Protein AF-A0A7C6UGP2-F1 (afdb_monomer)

Foldseek 3Di:
DPPVVVVVVVVVVVVVVQDPPDPDDPVVVVLLVVLLVLLVCLVVVDADDPVNVVSLVVLLVVLPLLSLLSSLQSLLSHLDDPPPSLVSLVVSLVDDHDLSNNLSSVNSNQSNVCSVVVHHDQDDPCLCPDPRLNSVLVNLLRCCVVPVVVSVVSLVVLCPDPPQQSVLSSVQSVVVVDPDPDDPPRRDGSDPSVVSSCVRNDDD

Structure (mmCIF, N/CA/C/O backbone):
data_AF-A0A7C6UGP2-F1
#
_entry.id   AF-A0A7C6UGP2-F1
#
loop_
_atom_site.group_PDB
_atom_site.id
_atom_site.type_symbol
_atom_site.label_atom_id
_atom_site.label_alt_id
_atom_site.label_comp_id
_atom_site.label_asym_id
_atom_site.label_entity_id
_atom_site.label_seq_id
_atom_site.pdbx_PDB_ins_code
_atom_site.Cartn_x
_atom_site.Cartn_y
_atom_site.Cartn_z
_atom_site.occupancy
_atom_site.B_iso_or_equiv
_atom_site.auth_seq_id
_atom_site.auth_comp_id
_atom_site.auth_asym_id
_atom_site.auth_atom_id
_atom_site.pdbx_PDB_model_num
ATOM 1 N N . MET A 1 1 ? -17.098 -32.469 -46.045 1.00 49.59 1 MET A N 1
ATOM 2 C CA . MET A 1 1 ? -17.936 -31.812 -45.017 1.00 49.59 1 MET A CA 1
ATOM 3 C C . MET A 1 1 ? -17.440 -32.152 -43.598 1.00 49.59 1 MET A C 1
ATOM 5 O O . MET A 1 1 ? -18.218 -32.583 -42.768 1.00 49.59 1 MET A O 1
ATOM 9 N N . ILE A 1 2 ? -16.126 -32.014 -43.328 1.00 49.75 2 ILE A N 1
ATOM 10 C CA . ILE A 1 2 ? -15.467 -32.434 -42.059 1.00 49.75 2 ILE A CA 1
ATOM 11 C C . ILE A 1 2 ? -14.464 -31.363 -41.550 1.00 49.75 2 ILE A C 1
ATOM 13 O O . ILE A 1 2 ? -13.832 -31.521 -40.517 1.00 49.75 2 ILE A O 1
ATOM 17 N N . LYS A 1 3 ? -14.320 -30.216 -42.235 1.00 40.28 3 LYS A N 1
ATOM 18 C CA . LYS A 1 3 ? -13.327 -29.184 -41.863 1.00 40.28 3 LYS A CA 1
ATOM 19 C C . LYS A 1 3 ? -13.853 -28.084 -40.928 1.00 40.28 3 LYS A C 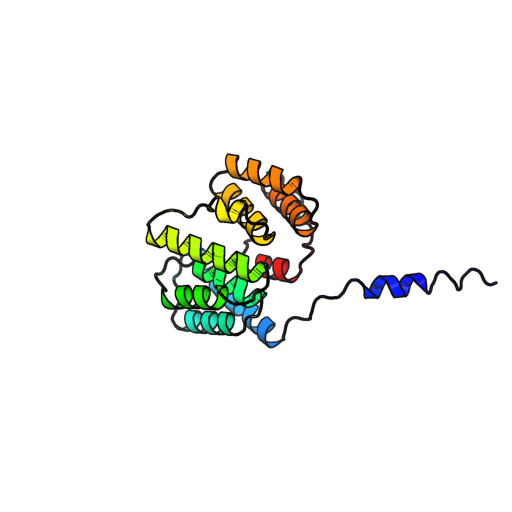1
ATOM 21 O O . LYS A 1 3 ? -13.050 -27.381 -40.331 1.00 40.28 3 LYS A O 1
ATOM 26 N N . HIS A 1 4 ? -15.170 -27.964 -40.747 1.00 42.22 4 HIS A N 1
ATOM 27 C CA . HIS A 1 4 ? -15.759 -26.941 -39.869 1.00 42.22 4 HIS A CA 1
ATOM 28 C C . HIS A 1 4 ? -15.935 -27.385 -38.410 1.00 42.22 4 HIS A C 1
ATOM 30 O O . HIS A 1 4 ? -16.179 -26.540 -37.558 1.00 42.22 4 HIS A O 1
ATOM 36 N N . LEU A 1 5 ? -15.762 -28.676 -38.098 1.00 46.50 5 LEU A N 1
ATOM 37 C CA . LEU A 1 5 ? -15.958 -29.188 -36.735 1.00 46.50 5 LEU A CA 1
ATOM 38 C C . LEU A 1 5 ? -14.733 -29.010 -35.817 1.00 46.50 5 LEU A C 1
ATOM 40 O O . LEU A 1 5 ? -14.863 -29.126 -34.606 1.00 46.50 5 LEU A O 1
ATOM 44 N N . PHE A 1 6 ? -13.551 -28.727 -36.376 1.00 42.56 6 PHE A N 1
ATOM 45 C CA . PHE A 1 6 ? -12.304 -28.606 -35.604 1.00 42.56 6 PHE A CA 1
ATOM 46 C C . PHE A 1 6 ? -11.999 -27.185 -35.111 1.00 42.56 6 PHE A C 1
ATOM 48 O O . PHE A 1 6 ? -11.170 -27.016 -34.224 1.00 42.56 6 PHE A O 1
ATOM 55 N N . TYR A 1 7 ? -12.669 -26.163 -35.654 1.00 44.75 7 TYR A N 1
ATOM 56 C CA . TYR A 1 7 ? -12.429 -24.770 -35.260 1.00 44.75 7 TYR A CA 1
ATOM 57 C C . TYR A 1 7 ? -13.344 -24.275 -34.132 1.00 44.75 7 TYR A C 1
ATOM 59 O O . TYR A 1 7 ? -13.023 -23.271 -33.504 1.00 44.75 7 TYR A O 1
ATOM 67 N N . SER A 1 8 ? -14.449 -24.966 -33.821 1.00 41.91 8 SER A N 1
ATOM 68 C CA . SER A 1 8 ? -15.350 -24.532 -32.741 1.00 41.91 8 SER A CA 1
ATOM 69 C C . SER A 1 8 ? -14.909 -25.004 -31.353 1.00 41.91 8 SER A C 1
ATOM 71 O O . SER A 1 8 ? -15.239 -24.364 -30.359 1.00 41.91 8 SER A O 1
ATOM 73 N N . THR A 1 9 ? -14.133 -26.087 -31.254 1.00 45.06 9 THR A N 1
ATOM 74 C CA . THR A 1 9 ? -13.632 -26.615 -29.972 1.00 45.06 9 THR A CA 1
ATOM 75 C C . THR A 1 9 ? -12.437 -25.839 -29.420 1.00 45.06 9 THR A C 1
ATOM 77 O O . THR A 1 9 ? -12.238 -25.826 -28.210 1.00 45.06 9 THR A O 1
ATOM 80 N N . LEU A 1 10 ? -11.686 -25.120 -30.261 1.00 45.00 10 LEU A N 1
ATOM 81 C CA . LEU A 1 10 ? -10.570 -24.272 -29.818 1.00 45.00 10 LEU A CA 1
ATOM 82 C C . LEU A 1 10 ? -11.013 -22.908 -29.262 1.00 45.00 10 LEU A C 1
ATOM 84 O O . LEU A 1 10 ? -10.241 -22.265 -28.558 1.00 45.00 10 LEU A O 1
ATOM 88 N N . PHE A 1 11 ? -12.258 -22.489 -29.506 1.00 41.62 11 PHE A N 1
ATOM 89 C CA . PHE A 1 11 ? -12.774 -21.212 -29.000 1.00 41.62 11 PHE A CA 1
ATOM 90 C C . PHE A 1 11 ? -13.296 -21.301 -27.554 1.00 41.62 11 PHE A C 1
ATOM 92 O O . PHE A 1 11 ? -13.239 -20.325 -26.813 1.00 41.62 11 PHE A O 1
ATOM 99 N N . PHE A 1 12 ? -13.743 -22.481 -27.109 1.00 41.59 12 PHE A N 1
ATOM 100 C CA . PHE A 1 12 ? -14.264 -22.661 -25.746 1.00 41.59 12 PHE A CA 1
ATOM 101 C C . PHE A 1 12 ? -13.191 -22.965 -24.695 1.00 41.59 12 PHE A C 1
ATOM 103 O O . PHE A 1 12 ? -13.399 -22.676 -23.521 1.00 41.59 12 PHE A O 1
ATOM 110 N N . VAL A 1 13 ? -12.023 -23.484 -25.091 1.00 42.72 13 VAL A N 1
ATOM 111 C CA . VAL A 1 13 ? -10.919 -23.736 -24.143 1.00 42.72 13 VAL A CA 1
ATOM 112 C C . VAL A 1 13 ? -10.147 -22.446 -23.816 1.00 42.72 13 VAL A C 1
ATOM 114 O O . VAL A 1 13 ? -9.604 -22.320 -22.724 1.00 42.72 13 VAL A O 1
ATOM 117 N N . GLY A 1 14 ? -10.164 -21.447 -24.708 1.00 39.19 14 GLY A N 1
ATOM 118 C CA . GLY A 1 14 ? -9.524 -20.145 -24.476 1.00 39.19 14 GLY A CA 1
ATOM 119 C C . GLY A 1 14 ? -10.261 -19.225 -23.492 1.00 39.19 14 GLY A C 1
ATOM 120 O O . GLY A 1 14 ? -9.632 -18.370 -22.880 1.00 39.19 14 GLY A O 1
ATOM 121 N N . LEU A 1 15 ? -11.570 -19.413 -23.288 1.00 42.91 15 LEU A N 1
ATOM 122 C CA . LEU A 1 15 ? -12.376 -18.565 -22.395 1.00 42.91 15 LEU A CA 1
ATOM 123 C C . LEU A 1 15 ? -12.329 -18.988 -20.919 1.00 42.91 15 LEU A C 1
ATOM 125 O O . LEU A 1 15 ? -12.711 -18.211 -20.051 1.00 42.91 15 LEU A O 1
ATOM 129 N N . ALA A 1 16 ? -11.825 -20.186 -20.611 1.00 42.19 16 ALA A N 1
ATOM 130 C CA . ALA A 1 16 ? -11.722 -20.668 -19.232 1.00 42.19 16 ALA A CA 1
ATOM 131 C C . ALA A 1 16 ? -10.459 -20.177 -18.494 1.00 42.19 16 ALA A C 1
ATOM 133 O O . ALA A 1 16 ? -10.341 -20.381 -17.289 1.00 42.19 16 ALA A O 1
ATOM 134 N N . VAL A 1 17 ? -9.515 -19.531 -19.189 1.00 43.06 17 VAL A N 1
ATOM 135 C CA . VAL A 1 17 ? -8.235 -19.091 -18.596 1.00 43.06 17 VAL A CA 1
ATOM 136 C C . VAL A 1 17 ? -8.279 -17.631 -18.111 1.00 43.06 17 VAL A C 1
ATOM 138 O O . VAL A 1 17 ? -7.369 -17.187 -17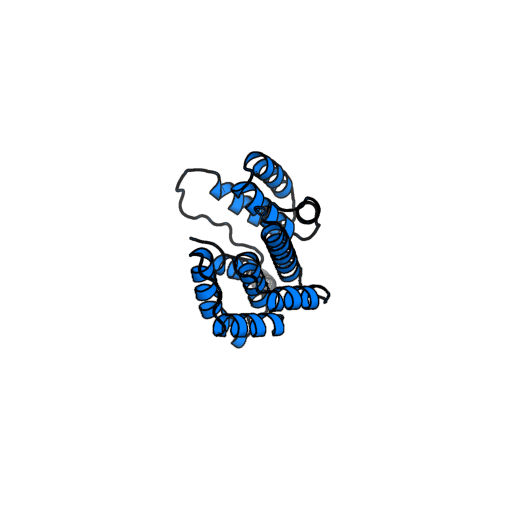.420 1.00 43.06 17 VAL A O 1
ATOM 141 N N . CYS A 1 18 ? -9.353 -16.883 -18.385 1.00 42.56 18 CYS A N 1
ATOM 142 C CA . CYS A 1 18 ? -9.418 -15.440 -18.107 1.00 42.56 18 CYS A CA 1
ATOM 143 C C . CYS A 1 18 ? -10.270 -15.024 -16.896 1.00 42.56 18 CYS A C 1
ATOM 145 O O . CYS A 1 18 ? -10.530 -13.840 -16.737 1.00 42.56 18 CYS A O 1
ATOM 147 N N . ALA A 1 19 ? -10.690 -15.941 -16.024 1.00 42.31 19 ALA A N 1
ATOM 148 C CA . ALA A 1 19 ? -11.479 -15.570 -14.845 1.00 42.31 19 ALA A CA 1
ATOM 149 C C . ALA A 1 19 ? -11.095 -16.405 -13.618 1.00 42.31 19 ALA A C 1
ATOM 151 O O . ALA A 1 19 ? -11.899 -17.153 -13.072 1.00 42.31 19 ALA A O 1
ATOM 152 N N . TYR A 1 20 ? -9.841 -16.283 -13.183 1.00 41.03 20 TYR A N 1
ATOM 153 C CA . TYR A 1 20 ? -9.417 -16.720 -11.847 1.00 41.03 20 TYR A CA 1
ATOM 154 C C . TYR A 1 20 ? -9.358 -15.540 -10.864 1.00 41.03 20 TYR A C 1
ATOM 156 O O . TYR A 1 20 ? -8.564 -15.536 -9.927 1.00 41.03 20 TYR A O 1
ATOM 164 N N . ALA A 1 21 ? -10.219 -14.537 -11.040 1.00 49.44 21 ALA A N 1
ATOM 165 C CA . ALA A 1 21 ? -10.531 -13.627 -9.951 1.00 49.44 21 ALA A CA 1
ATOM 166 C C . ALA A 1 21 ? -11.481 -14.365 -9.001 1.00 49.44 21 ALA A C 1
ATOM 168 O O . ALA A 1 21 ? -12.597 -14.731 -9.374 1.00 49.44 21 ALA A O 1
ATOM 169 N N . LYS A 1 22 ? -11.034 -14.650 -7.770 1.00 51.75 22 LYS A N 1
ATOM 170 C CA . LYS A 1 22 ? -11.974 -15.068 -6.725 1.00 51.75 22 LYS A CA 1
ATOM 171 C C . LYS A 1 22 ? -12.997 -13.939 -6.576 1.00 51.75 22 LYS A C 1
ATOM 173 O O . LYS A 1 22 ? -12.565 -12.806 -6.361 1.00 51.75 22 LYS A O 1
ATOM 178 N N . PRO A 1 23 ? -14.307 -14.222 -6.676 1.00 58.41 23 PRO A N 1
ATOM 179 C CA . PRO A 1 23 ? -15.309 -13.200 -6.439 1.00 58.41 23 PRO A CA 1
ATOM 180 C C . PRO A 1 23 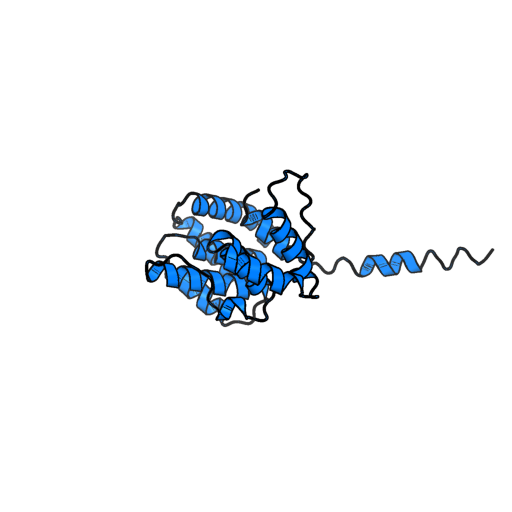? -15.093 -12.632 -5.038 1.00 58.41 23 PRO A C 1
ATOM 182 O O . PRO A 1 23 ? -14.874 -13.385 -4.084 1.00 58.41 23 PRO A O 1
ATOM 185 N N . MET A 1 24 ? -15.101 -11.305 -4.942 1.00 67.75 24 MET A N 1
ATOM 186 C CA . MET A 1 24 ? -15.046 -10.606 -3.666 1.00 67.75 24 MET A CA 1
ATOM 187 C C . MET A 1 24 ? -16.186 -11.110 -2.772 1.00 67.75 24 MET A C 1
ATOM 189 O O . MET A 1 24 ? -17.315 -11.270 -3.241 1.00 67.75 24 MET A O 1
ATOM 193 N N . ASP A 1 25 ? -15.886 -11.391 -1.501 1.00 76.50 25 ASP A N 1
ATOM 194 C CA . ASP A 1 25 ? -16.910 -11.792 -0.535 1.00 76.50 25 ASP A CA 1
ATOM 195 C C . ASP A 1 25 ? -17.956 -10.670 -0.424 1.00 76.50 25 ASP A C 1
ATOM 197 O O . ASP A 1 25 ? -17.605 -9.490 -0.353 1.00 76.50 25 ASP A O 1
ATOM 201 N N . ALA A 1 26 ? -19.242 -11.024 -0.400 1.00 74.88 26 ALA A N 1
ATOM 202 C CA . ALA A 1 26 ? -20.342 -10.069 -0.283 1.00 74.88 26 ALA A CA 1
ATOM 203 C C . ALA A 1 26 ? -20.163 -9.150 0.938 1.00 74.88 26 ALA A C 1
ATOM 205 O O . ALA A 1 26 ? -20.405 -7.949 0.854 1.00 74.88 26 ALA A O 1
ATOM 206 N N . LYS A 1 27 ? -19.623 -9.692 2.037 1.00 75.25 27 LYS A N 1
ATOM 207 C CA . LYS A 1 27 ? -19.302 -8.910 3.240 1.00 75.25 27 LYS A CA 1
ATOM 208 C C . LYS A 1 27 ? -18.195 -7.883 3.016 1.00 75.25 27 LYS A C 1
ATOM 210 O O . LYS A 1 27 ? -18.227 -6.814 3.617 1.00 75.25 27 LYS A O 1
ATOM 215 N N . ALA A 1 28 ? -17.214 -8.196 2.172 1.00 77.94 28 ALA A N 1
ATOM 216 C CA . ALA A 1 28 ? -16.157 -7.252 1.840 1.00 77.94 28 ALA A CA 1
ATOM 217 C C . ALA A 1 28 ? -16.676 -6.144 0.916 1.00 77.94 28 ALA A C 1
ATOM 219 O O . ALA A 1 28 ? -16.367 -4.971 1.123 1.00 77.94 28 ALA A O 1
ATOM 220 N N . ALA A 1 29 ? -17.546 -6.496 -0.034 1.00 83.38 29 ALA A N 1
ATOM 221 C CA . ALA A 1 29 ? -18.189 -5.541 -0.931 1.00 83.38 29 ALA A CA 1
ATOM 222 C C . ALA A 1 29 ? -18.978 -4.459 -0.171 1.00 83.38 29 ALA A C 1
ATOM 224 O O . ALA A 1 29 ? -18.892 -3.280 -0.511 1.00 83.38 29 ALA A O 1
ATOM 225 N N . GLU A 1 30 ? -19.698 -4.848 0.885 1.00 87.44 30 GLU A N 1
ATOM 226 C CA . GLU A 1 30 ? -20.496 -3.938 1.721 1.00 87.44 30 GLU A CA 1
ATOM 227 C C . GLU A 1 30 ? -19.656 -2.860 2.423 1.00 87.44 30 GLU A C 1
ATOM 229 O O . GLU A 1 30 ? -20.156 -1.767 2.684 1.00 87.44 30 GLU A O 1
ATOM 234 N N . LYS A 1 31 ? -18.374 -3.131 2.699 1.00 91.56 31 LYS A N 1
ATOM 235 C CA . LYS A 1 31 ? -17.480 -2.204 3.410 1.00 91.56 31 LYS A CA 1
ATOM 236 C C . LYS A 1 31 ? -16.773 -1.198 2.510 1.00 91.56 31 LYS A C 1
ATOM 238 O O . LYS A 1 31 ? -16.288 -0.180 2.999 1.00 91.56 31 LYS A O 1
ATOM 243 N N . ILE A 1 32 ? -16.741 -1.423 1.197 1.00 92.25 32 ILE A N 1
ATOM 244 C CA . ILE A 1 32 ? -16.039 -0.534 0.261 1.00 92.25 32 ILE A CA 1
ATOM 245 C C . ILE A 1 32 ? -16.629 0.885 0.210 1.00 92.25 32 ILE A C 1
ATOM 247 O O . ILE A 1 32 ? -15.841 1.832 0.254 1.00 92.25 32 ILE A O 1
ATOM 251 N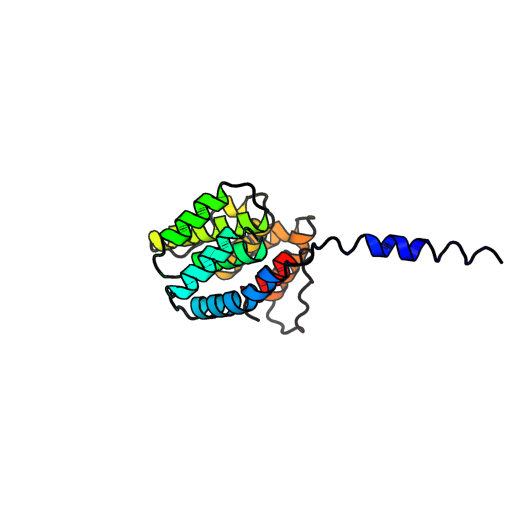 N . PRO A 1 33 ? -17.959 1.092 0.131 1.00 93.00 33 PRO A N 1
ATOM 252 C CA . PRO A 1 33 ? -18.527 2.442 0.127 1.00 93.00 33 PRO A CA 1
ATOM 253 C C . PRO A 1 33 ? -18.212 3.219 1.410 1.00 93.00 33 PRO A C 1
ATOM 255 O O . PRO A 1 33 ? -17.870 4.397 1.348 1.00 93.00 33 PRO A O 1
ATOM 258 N N . GLU A 1 34 ? -18.268 2.539 2.557 1.00 94.62 34 GLU A N 1
ATOM 259 C CA . GLU A 1 34 ? -17.940 3.110 3.865 1.00 94.62 34 GLU A CA 1
ATOM 260 C C . GLU A 1 34 ? -16.464 3.538 3.919 1.00 94.62 34 GLU A C 1
ATOM 262 O O . GLU A 1 34 ? -16.159 4.695 4.205 1.00 94.62 34 GLU A O 1
ATOM 267 N N . LEU A 1 35 ? -15.536 2.658 3.525 1.00 95.56 35 LEU A N 1
ATOM 268 C CA . LEU A 1 35 ? -14.108 2.985 3.460 1.00 95.56 35 LEU A CA 1
ATOM 269 C C . LEU A 1 35 ? -13.784 4.091 2.445 1.00 95.56 35 LEU A C 1
ATOM 271 O O . LEU A 1 35 ? -12.867 4.878 2.676 1.00 95.56 35 LEU A O 1
ATOM 275 N N . ARG A 1 36 ? -14.524 4.180 1.332 1.00 95.25 36 ARG A N 1
ATOM 276 C CA . ARG A 1 36 ? -14.383 5.270 0.354 1.00 95.25 36 ARG A CA 1
ATOM 277 C C . ARG A 1 36 ? -14.726 6.615 0.977 1.00 95.25 36 ARG A C 1
ATOM 279 O O . ARG A 1 36 ? -13.968 7.563 0.788 1.00 95.25 36 ARG A O 1
ATOM 286 N N . GLN A 1 37 ? -15.815 6.689 1.739 1.00 95.00 37 GLN A N 1
ATOM 287 C CA . GLN A 1 37 ? -16.188 7.918 2.433 1.00 95.00 37 GLN A CA 1
ATOM 288 C C . GLN A 1 37 ? -15.109 8.332 3.440 1.00 95.00 37 GLN A C 1
ATOM 290 O O . GLN A 1 37 ? -14.676 9.482 3.431 1.00 95.00 37 GLN A O 1
ATOM 295 N N . ILE A 1 38 ? -14.607 7.386 4.239 1.00 95.50 38 ILE A N 1
ATOM 296 C CA . ILE A 1 38 ? -13.523 7.647 5.197 1.00 95.50 38 ILE A CA 1
ATOM 297 C C . ILE A 1 38 ? -12.271 8.153 4.468 1.00 95.50 38 ILE A C 1
ATOM 299 O O . ILE A 1 38 ? -11.675 9.152 4.863 1.00 95.50 38 ILE A O 1
ATOM 303 N N . ALA A 1 39 ? -11.881 7.503 3.368 1.00 94.81 39 ALA A N 1
ATOM 304 C CA . ALA A 1 39 ? -10.732 7.917 2.571 1.00 94.81 39 ALA A CA 1
ATOM 305 C C . ALA A 1 39 ? -10.882 9.348 2.024 1.00 94.81 39 ALA A C 1
ATOM 307 O O . ALA A 1 39 ? -9.902 10.093 2.009 1.00 94.81 39 ALA A O 1
ATOM 308 N N . MET A 1 40 ? -12.089 9.747 1.609 1.00 93.44 40 MET A N 1
ATOM 309 C CA . MET A 1 40 ? -12.380 11.118 1.178 1.00 93.44 40 MET A CA 1
ATOM 310 C C . MET A 1 40 ? -12.242 12.122 2.328 1.00 93.44 40 MET A C 1
ATOM 312 O O . MET A 1 40 ? -11.582 13.145 2.151 1.00 93.44 40 MET A O 1
ATOM 316 N N . ASN A 1 41 ? -12.787 11.810 3.507 1.00 92.81 41 ASN A N 1
ATOM 317 C CA . ASN A 1 41 ? -12.683 12.667 4.695 1.00 92.81 41 ASN A CA 1
ATOM 318 C C . ASN A 1 41 ? -11.210 12.894 5.083 1.00 92.81 41 ASN A C 1
ATOM 320 O O . ASN A 1 41 ? -10.778 14.028 5.293 1.00 92.81 41 ASN A O 1
ATOM 324 N N . ILE A 1 42 ? -10.400 11.827 5.088 1.00 92.75 42 ILE A N 1
ATOM 325 C CA . ILE A 1 42 ? -8.965 11.915 5.395 1.00 92.75 42 ILE A CA 1
ATOM 326 C C . ILE A 1 42 ? -8.203 12.770 4.374 1.00 92.75 42 ILE A C 1
ATOM 328 O O . ILE A 1 42 ? -7.349 13.561 4.775 1.00 92.75 42 ILE A O 1
ATOM 332 N N . ARG A 1 43 ? -8.523 12.695 3.072 1.00 89.25 43 ARG A N 1
ATOM 333 C CA . ARG A 1 43 ? -7.938 13.621 2.074 1.00 89.25 43 ARG A CA 1
ATOM 334 C C . ARG A 1 43 ? -8.329 15.071 2.331 1.00 89.25 43 ARG A C 1
ATOM 336 O O . ARG A 1 43 ? -7.509 15.960 2.126 1.00 89.25 43 ARG A O 1
ATOM 343 N N . GLY A 1 44 ? -9.549 15.298 2.816 1.00 87.62 44 GLY A N 1
ATOM 344 C CA . GLY A 1 44 ? -10.020 16.604 3.278 1.00 87.62 44 GLY A CA 1
ATOM 345 C C . GLY A 1 44 ? -9.286 17.134 4.517 1.00 87.62 44 GLY A C 1
ATOM 346 O O . GLY A 1 44 ? -9.513 18.275 4.914 1.00 87.62 44 GLY A O 1
ATOM 347 N N . GLY A 1 45 ? -8.389 16.342 5.114 1.00 86.88 45 GLY A N 1
ATOM 348 C CA . GLY A 1 45 ? -7.626 16.699 6.307 1.00 86.88 45 GLY A CA 1
ATOM 349 C C . GLY A 1 45 ? -8.348 16.386 7.616 1.00 86.88 45 GLY A C 1
ATOM 350 O O . GLY A 1 45 ? -7.862 16.773 8.681 1.00 86.88 45 GLY A O 1
ATOM 351 N N . GLU A 1 46 ? -9.485 15.691 7.561 1.00 89.56 46 GLU A N 1
ATOM 352 C CA . GLU A 1 46 ? -10.214 15.279 8.755 1.00 89.56 46 GLU A CA 1
ATOM 353 C C . GLU A 1 46 ? -9.448 14.192 9.525 1.00 89.56 46 GLU A C 1
ATOM 355 O O . GLU A 1 46 ? -8.589 13.486 8.995 1.00 89.56 46 GLU A O 1
ATOM 360 N N . SER A 1 47 ? -9.736 14.081 10.820 1.00 90.50 47 SER A N 1
ATOM 361 C CA . SER A 1 47 ? -9.221 13.000 11.665 1.00 90.50 47 SER A CA 1
ATOM 362 C C . SER A 1 47 ? -10.282 11.926 11.821 1.00 90.50 47 SER A C 1
ATOM 364 O O . SER A 1 47 ? -11.467 12.243 11.883 1.00 90.50 47 SER A O 1
ATOM 366 N N . LEU A 1 48 ? -9.857 10.671 11.972 1.00 93.19 48 LEU A N 1
ATOM 367 C CA . LEU A 1 48 ? -10.788 9.569 12.193 1.00 93.19 48 LEU A CA 1
ATOM 368 C C . LEU A 1 48 ? -11.627 9.807 13.455 1.00 93.19 48 LEU A C 1
ATOM 370 O O . LEU A 1 48 ? -11.106 10.179 14.514 1.00 93.19 48 LEU A O 1
ATOM 374 N N . SER A 1 49 ? -12.919 9.526 13.367 1.00 93.06 49 SER A N 1
ATOM 375 C CA . SER A 1 49 ? -13.832 9.379 14.499 1.00 93.06 49 SER A CA 1
ATOM 376 C C . SER A 1 49 ? -13.636 8.025 15.197 1.00 93.06 49 SER A C 1
ATOM 378 O O . SER A 1 49 ? -12.917 7.145 14.724 1.00 93.06 49 SER A O 1
ATOM 380 N N . GLN A 1 50 ? -14.236 7.839 16.376 1.00 91.94 50 GLN A N 1
ATOM 381 C CA . GLN A 1 50 ? -14.175 6.546 17.078 1.00 91.94 50 GLN A CA 1
ATOM 382 C C . GLN A 1 50 ? -14.915 5.431 16.325 1.00 91.94 50 GLN A C 1
ATOM 384 O O . GLN A 1 50 ? -14.473 4.285 16.336 1.00 91.94 50 GLN A O 1
ATOM 389 N N . GLU A 1 51 ? -16.007 5.767 15.640 1.00 93.81 51 GLU A N 1
ATOM 390 C CA . GLU A 1 51 ? -16.762 4.816 14.823 1.00 93.81 51 GLU A CA 1
ATOM 391 C C . GLU A 1 51 ? -15.935 4.341 13.623 1.00 93.81 51 GLU A C 1
ATOM 393 O O . GLU A 1 51 ? -15.748 3.137 13.440 1.00 93.81 51 GLU A O 1
ATOM 398 N N . GLU A 1 52 ? -15.326 5.271 12.882 1.00 95.31 52 GLU A N 1
ATOM 399 C CA . GLU A 1 52 ? -14.471 4.953 11.730 1.00 95.31 52 GLU A CA 1
ATOM 400 C C . GLU A 1 52 ? -13.248 4.119 12.138 1.00 95.31 52 GLU A C 1
ATOM 402 O O . GLU A 1 52 ? -12.875 3.180 11.433 1.00 95.31 52 GLU A O 1
ATOM 407 N N . ARG A 1 53 ? -12.658 4.378 13.315 1.00 94.88 53 ARG A N 1
ATOM 408 C CA . ARG A 1 53 ? -11.603 3.515 13.881 1.00 94.88 53 ARG A CA 1
ATOM 409 C C . ARG A 1 53 ? -12.083 2.081 14.086 1.00 94.88 53 ARG A C 1
ATOM 411 O O . ARG A 1 53 ? -11.345 1.143 13.785 1.00 94.88 53 ARG A O 1
ATOM 418 N N . GLY A 1 54 ? -13.308 1.900 14.582 1.00 94.50 54 GLY A N 1
ATOM 419 C CA . GLY A 1 54 ? -13.928 0.585 14.743 1.00 94.50 54 GLY A CA 1
ATOM 420 C C . GLY A 1 54 ? -14.086 -0.146 13.408 1.00 94.50 54 GLY A C 1
ATOM 421 O O . GLY A 1 54 ? -13.720 -1.318 13.301 1.00 94.50 54 GLY A O 1
ATOM 422 N N . VAL A 1 55 ? -14.553 0.562 12.377 1.00 95.06 55 VAL A N 1
ATOM 423 C CA . VAL A 1 55 ? -14.703 0.039 11.009 1.00 95.06 55 VAL A CA 1
ATOM 424 C C . VAL A 1 55 ? -13.355 -0.396 10.433 1.00 95.06 55 VAL A C 1
ATOM 426 O O . VAL A 1 55 ? -13.216 -1.532 9.974 1.00 95.06 55 VAL A O 1
ATOM 429 N N . ILE A 1 56 ? -12.340 0.467 10.511 1.00 95.94 56 ILE A N 1
ATOM 430 C CA . ILE A 1 56 ? -10.975 0.170 10.052 1.00 95.94 56 ILE A CA 1
ATOM 431 C C . ILE A 1 56 ? -10.408 -1.029 10.815 1.00 95.94 56 ILE A C 1
ATOM 433 O O . ILE A 1 56 ? -9.834 -1.941 10.220 1.00 95.94 56 ILE A O 1
ATOM 437 N N . GLY A 1 57 ? -10.626 -1.078 12.131 1.00 95.50 57 GLY A N 1
ATOM 438 C CA . GLY A 1 57 ? -10.231 -2.199 12.971 1.00 95.50 57 GLY A CA 1
ATOM 439 C C . GLY A 1 57 ? -10.802 -3.531 12.478 1.00 95.50 57 GLY A C 1
ATOM 440 O O . GLY A 1 57 ? -10.043 -4.493 12.354 1.00 95.50 57 GLY A O 1
ATOM 441 N N . GLN A 1 58 ? -12.096 -3.584 12.155 1.00 94.31 58 GLN A N 1
ATOM 442 C CA . GLN A 1 58 ? -12.747 -4.783 11.609 1.00 94.31 58 GLN A CA 1
ATOM 443 C C . GLN A 1 58 ? -12.202 -5.160 10.227 1.00 94.31 58 GLN A C 1
ATOM 445 O O . GLN A 1 58 ? -11.978 -6.338 9.945 1.00 94.31 58 GLN A O 1
ATOM 450 N N . CYS A 1 59 ? -11.951 -4.166 9.373 1.00 95.00 59 CYS A N 1
ATOM 451 C CA . CYS A 1 59 ? -11.389 -4.383 8.043 1.00 95.00 59 CYS A CA 1
ATOM 452 C C . CYS A 1 59 ? -9.986 -5.001 8.118 1.00 95.00 59 CYS A C 1
ATOM 454 O O . CYS A 1 59 ? -9.697 -5.945 7.383 1.00 95.00 59 CYS A O 1
ATOM 456 N N . ILE A 1 60 ? -9.151 -4.558 9.063 1.00 95.19 60 ILE A N 1
ATOM 457 C CA . ILE A 1 60 ? -7.834 -5.158 9.320 1.00 95.19 60 ILE A CA 1
ATOM 458 C C . ILE A 1 60 ? -7.962 -6.617 9.787 1.00 95.19 60 ILE A C 1
ATOM 460 O O . ILE A 1 60 ? -7.221 -7.479 9.313 1.00 95.19 60 ILE A O 1
ATOM 464 N N . ASP A 1 61 ? -8.914 -6.916 10.676 1.00 92.50 61 ASP A N 1
ATOM 465 C CA . ASP A 1 61 ? -9.121 -8.276 11.201 1.00 92.50 61 ASP A CA 1
ATOM 466 C C . ASP A 1 61 ? -9.627 -9.258 10.143 1.00 92.50 61 ASP A C 1
ATOM 468 O O . ASP A 1 61 ? -9.321 -10.450 10.215 1.00 92.50 61 ASP A O 1
ATOM 472 N N . SER A 1 62 ? -10.375 -8.766 9.151 1.00 89.75 62 SER A N 1
ATOM 473 C CA . SER A 1 62 ? -10.898 -9.592 8.060 1.00 89.75 62 SER A CA 1
ATOM 474 C C . SER A 1 62 ? -9.793 -10.235 7.218 1.00 89.75 62 SER A C 1
ATOM 476 O O . SER A 1 62 ? -10.004 -11.303 6.645 1.00 89.75 62 SER A O 1
ATOM 478 N N . LYS A 1 63 ? -8.616 -9.588 7.152 1.00 85.81 63 LYS A N 1
ATOM 479 C CA . LYS A 1 63 ? -7.495 -9.937 6.265 1.00 85.81 63 LYS A CA 1
ATOM 480 C C . LYS A 1 63 ? -7.892 -10.055 4.789 1.00 85.81 63 LYS A C 1
ATOM 482 O O . LYS A 1 63 ? -7.165 -10.677 4.014 1.00 85.81 63 LYS A O 1
ATOM 487 N N . ASP A 1 64 ? -9.021 -9.466 4.392 1.00 92.56 64 ASP A N 1
ATOM 488 C CA . ASP A 1 64 ? -9.336 -9.301 2.982 1.00 92.56 64 ASP A CA 1
ATOM 489 C C . ASP A 1 64 ? -8.296 -8.355 2.357 1.00 92.56 64 ASP A C 1
ATOM 491 O O . ASP A 1 64 ? -8.081 -7.265 2.897 1.00 92.56 64 ASP A O 1
ATOM 495 N N . PRO A 1 65 ? -7.645 -8.736 1.243 1.00 93.06 65 PRO A N 1
ATOM 496 C CA . PRO A 1 65 ? -6.557 -7.946 0.683 1.00 93.06 65 PRO A CA 1
ATOM 497 C C . PRO A 1 65 ? -6.931 -6.503 0.341 1.00 93.06 65 PRO A C 1
ATOM 499 O O . PRO A 1 65 ? -6.137 -5.586 0.555 1.00 93.06 65 PRO A O 1
ATOM 502 N N . VAL A 1 66 ? -8.140 -6.280 -0.183 1.00 94.31 66 VAL A N 1
ATOM 503 C CA . VAL A 1 66 ? -8.593 -4.947 -0.596 1.00 94.31 66 VAL A CA 1
ATOM 504 C C . VAL A 1 66 ? -8.931 -4.122 0.637 1.00 94.31 66 VAL A C 1
ATOM 506 O O . VAL A 1 66 ? -8.415 -3.013 0.784 1.00 94.31 66 VAL A O 1
ATOM 509 N N . LEU A 1 67 ? -9.725 -4.670 1.562 1.00 95.81 67 LEU A N 1
ATOM 510 C CA . LEU A 1 67 ? -10.096 -3.957 2.787 1.00 95.81 67 LEU A CA 1
ATOM 511 C C . LEU A 1 67 ? -8.878 -3.611 3.647 1.00 95.81 67 LEU A C 1
ATOM 513 O O . LEU A 1 67 ? -8.788 -2.495 4.164 1.00 95.81 67 LEU A O 1
ATOM 517 N N . LEU A 1 68 ? -7.933 -4.544 3.781 1.00 96.50 68 LEU A N 1
ATOM 518 C CA . LEU A 1 68 ? -6.699 -4.344 4.533 1.00 96.50 68 LEU A CA 1
ATOM 519 C C . LEU A 1 68 ? -5.824 -3.268 3.882 1.00 96.50 68 LEU A C 1
ATOM 521 O O . LEU A 1 68 ? -5.326 -2.388 4.582 1.00 96.50 68 LEU A O 1
ATOM 525 N N . SER A 1 69 ? -5.683 -3.290 2.555 1.00 97.56 69 SER A N 1
ATOM 526 C CA . SER A 1 69 ? -4.886 -2.296 1.826 1.00 97.56 69 SER A CA 1
ATOM 527 C C . SER A 1 69 ? -5.493 -0.892 1.897 1.00 97.56 69 SER A C 1
ATOM 529 O O . SER A 1 69 ? -4.763 0.070 2.139 1.00 97.56 69 SER A O 1
ATOM 531 N N . ILE A 1 70 ? -6.822 -0.759 1.764 1.00 97.25 70 ILE A N 1
ATOM 532 C CA . ILE A 1 70 ? -7.517 0.530 1.942 1.00 97.25 70 ILE A CA 1
ATOM 533 C C . ILE A 1 70 ? -7.330 1.027 3.381 1.00 97.25 70 ILE A C 1
ATOM 535 O O . ILE A 1 70 ? -6.966 2.180 3.595 1.00 97.25 70 ILE A O 1
ATOM 539 N N . SER A 1 71 ? -7.524 0.148 4.367 1.00 97.50 71 SER A N 1
ATOM 540 C CA . SER A 1 71 ? -7.353 0.471 5.789 1.00 97.50 71 SER A CA 1
ATOM 541 C C . SER A 1 71 ? -5.936 0.951 6.101 1.00 97.50 71 SER A C 1
ATOM 543 O O . SER A 1 71 ? -5.758 1.963 6.777 1.00 97.50 71 SER A O 1
ATOM 545 N N . ALA A 1 72 ? -4.920 0.263 5.574 1.00 97.69 72 ALA A N 1
ATOM 546 C CA . ALA A 1 72 ? -3.530 0.667 5.722 1.00 97.69 72 ALA A CA 1
ATOM 547 C C . ALA A 1 72 ? -3.270 2.032 5.071 1.00 97.69 72 ALA A C 1
ATOM 549 O O . ALA A 1 72 ? -2.662 2.898 5.700 1.00 97.69 72 ALA A O 1
ATOM 550 N N . TRP A 1 73 ? -3.786 2.268 3.860 1.00 97.31 73 TRP A N 1
ATOM 551 C CA . TRP A 1 73 ? -3.688 3.576 3.212 1.00 97.31 73 TRP A CA 1
ATOM 552 C C . TRP A 1 73 ? -4.298 4.688 4.079 1.00 97.31 73 TRP A C 1
ATOM 554 O O . TRP A 1 73 ? -3.620 5.680 4.340 1.00 97.31 73 TRP A O 1
ATOM 564 N N . ILE A 1 74 ? -5.517 4.491 4.597 1.00 96.56 74 ILE A N 1
ATOM 565 C CA . ILE A 1 74 ? -6.213 5.451 5.470 1.00 96.56 74 ILE A CA 1
ATOM 566 C C . ILE A 1 74 ? -5.364 5.780 6.704 1.00 96.56 74 ILE A C 1
ATOM 568 O O . ILE A 1 74 ? -5.163 6.951 7.014 1.00 96.56 74 ILE A O 1
ATOM 572 N N . ILE A 1 75 ? -4.815 4.765 7.377 1.00 96.00 75 ILE A N 1
ATOM 573 C CA . ILE A 1 75 ? -3.965 4.956 8.564 1.00 96.00 75 ILE A CA 1
ATOM 574 C C . ILE A 1 75 ? -2.693 5.737 8.212 1.00 96.00 75 ILE A C 1
ATOM 576 O O . ILE A 1 75 ? -2.284 6.627 8.957 1.00 96.00 75 ILE A O 1
ATOM 580 N N . GLY A 1 76 ? -2.071 5.432 7.071 1.00 95.00 76 GLY A N 1
ATOM 581 C CA . GLY A 1 76 ? -0.888 6.144 6.589 1.00 95.00 76 GLY A CA 1
ATOM 582 C C . GLY A 1 76 ? -1.156 7.616 6.260 1.00 95.00 76 GLY A C 1
ATOM 583 O O . GLY A 1 76 ? -0.292 8.462 6.500 1.00 95.00 76 GLY A O 1
ATOM 584 N N . GLU A 1 77 ? -2.339 7.939 5.737 1.00 93.56 77 GLU A N 1
ATOM 585 C CA . GLU A 1 77 ? -2.743 9.307 5.379 1.00 93.56 77 GLU A CA 1
ATOM 586 C C . GLU A 1 77 ? -3.301 10.113 6.553 1.00 93.56 77 GLU A C 1
ATOM 588 O O . GLU A 1 77 ? -3.109 11.327 6.591 1.00 93.56 77 GLU A O 1
ATOM 593 N N . GLU A 1 78 ? -3.884 9.466 7.561 1.00 91.25 78 GLU A N 1
ATOM 594 C CA . GLU A 1 78 ? -4.426 10.146 8.737 1.00 91.25 78 GLU A CA 1
ATOM 595 C C . GLU A 1 78 ? -3.354 10.992 9.446 1.00 91.25 78 GLU A C 1
ATOM 597 O O . GLU A 1 78 ? -2.226 10.548 9.685 1.00 91.25 78 GLU A O 1
ATOM 602 N N . ASN A 1 79 ? -3.698 12.243 9.756 1.00 80.62 79 ASN A N 1
ATOM 603 C CA . ASN A 1 79 ? -2.823 13.180 10.469 1.00 80.62 79 ASN A CA 1
ATOM 604 C C . ASN A 1 79 ? -2.877 13.011 11.995 1.00 80.62 79 ASN A C 1
ATOM 606 O O . ASN A 1 79 ? -2.035 13.563 12.702 1.00 80.62 79 ASN A O 1
ATOM 610 N N . GLY A 1 80 ? -3.865 12.273 12.505 1.00 69.75 80 GLY A N 1
ATOM 611 C CA . GLY A 1 80 ? -4.000 11.980 13.927 1.00 69.75 80 GLY A CA 1
ATOM 612 C C . GLY A 1 80 ? -2.968 10.968 14.425 1.00 69.75 80 GLY A C 1
ATOM 613 O O . GLY A 1 80 ? -2.186 10.396 13.678 1.00 69.75 80 GLY A O 1
ATOM 614 N N . GLY A 1 81 ? -2.899 10.789 15.740 1.00 68.50 81 GLY A N 1
ATOM 615 C CA . GLY A 1 81 ? -1.892 9.976 16.423 1.00 68.50 81 GLY A CA 1
ATOM 616 C C . GLY A 1 81 ? -2.364 8.566 16.775 1.00 68.50 81 GLY A C 1
ATOM 617 O O . GLY A 1 81 ? -2.042 8.117 17.870 1.00 68.50 81 GLY A O 1
ATOM 618 N N . ASP A 1 82 ? -3.169 7.888 15.945 1.00 76.56 82 ASP A N 1
ATOM 619 C CA . ASP A 1 82 ? -3.704 6.570 16.321 1.00 76.56 82 ASP A CA 1
ATOM 620 C C . ASP A 1 82 ? -2.625 5.468 16.327 1.00 76.56 82 ASP A C 1
ATOM 622 O O . ASP A 1 82 ? -2.363 4.755 15.349 1.00 76.56 82 ASP A O 1
ATOM 626 N N . GLU A 1 83 ? -1.975 5.345 17.481 1.00 84.56 83 GLU A N 1
ATOM 627 C CA . GLU A 1 83 ? -0.983 4.317 17.777 1.00 84.56 83 GLU A CA 1
ATOM 628 C C . GLU A 1 83 ? -1.601 2.912 17.812 1.00 84.56 83 GLU A C 1
ATOM 630 O O . GLU A 1 83 ? -0.931 1.945 17.453 1.00 84.56 83 GLU A O 1
ATOM 635 N N . GLY A 1 84 ? -2.884 2.783 18.172 1.00 91.75 84 GLY A N 1
ATOM 636 C CA . GLY A 1 84 ? -3.561 1.491 18.289 1.00 91.75 84 GLY A CA 1
ATOM 637 C C . GLY A 1 84 ? -3.748 0.812 16.936 1.00 91.75 84 GLY A C 1
ATOM 638 O O . GLY A 1 84 ? -3.394 -0.357 16.765 1.00 91.75 84 GLY A O 1
ATOM 639 N N . LEU A 1 85 ? -4.245 1.554 15.944 1.00 94.12 85 LEU A N 1
ATOM 640 C CA . LEU A 1 85 ? -4.379 1.051 14.576 1.00 94.12 85 LEU A CA 1
ATOM 641 C C . LEU A 1 85 ? -3.015 0.796 13.919 1.00 94.12 85 LEU A C 1
ATOM 643 O O . LEU A 1 85 ? -2.842 -0.211 13.231 1.00 94.12 85 LEU A O 1
ATOM 647 N N . SER A 1 86 ? -2.028 1.658 14.179 1.00 94.38 86 SER A N 1
ATOM 648 C CA . SER A 1 86 ? -0.658 1.479 13.678 1.00 94.38 86 SER A CA 1
ATOM 649 C C . SER A 1 86 ? -0.012 0.201 14.224 1.00 94.38 86 SER A C 1
ATOM 651 O O . SER A 1 86 ? 0.607 -0.553 13.474 1.00 94.38 86 SER A O 1
ATOM 653 N N . GLU A 1 87 ? -0.176 -0.077 15.518 1.00 95.06 87 GLU A N 1
ATOM 654 C CA . GLU A 1 87 ? 0.330 -1.302 16.139 1.00 95.06 87 GLU A CA 1
ATOM 655 C C . GLU A 1 87 ? -0.386 -2.541 15.595 1.00 95.06 87 GLU A C 1
ATOM 657 O O . GLU A 1 87 ? 0.248 -3.545 15.267 1.00 95.06 87 GLU A O 1
ATOM 662 N N . LYS A 1 88 ? -1.701 -2.445 15.383 1.00 95.69 88 LYS A N 1
ATOM 663 C CA . LYS A 1 88 ? -2.479 -3.518 14.761 1.00 95.69 88 LYS A CA 1
ATOM 664 C C . LYS A 1 88 ? -1.962 -3.873 13.363 1.00 95.69 88 LYS A C 1
ATOM 666 O O . LYS A 1 88 ? -1.809 -5.055 13.055 1.00 95.69 88 LYS A O 1
ATOM 671 N N . LEU A 1 89 ? -1.640 -2.873 12.536 1.00 95.38 89 LEU A N 1
ATOM 672 C CA . LEU A 1 89 ? -1.035 -3.100 11.220 1.00 95.38 89 LEU A CA 1
ATOM 673 C C . LEU A 1 89 ? 0.327 -3.793 11.316 1.00 95.38 89 LEU A C 1
ATOM 675 O O . LEU A 1 89 ? 0.587 -4.696 10.524 1.00 95.38 89 LEU A O 1
ATOM 679 N N . LYS A 1 90 ? 1.181 -3.419 12.280 1.00 95.81 90 LYS A N 1
ATOM 680 C CA . LYS A 1 90 ? 2.478 -4.089 12.486 1.00 95.81 90 LYS A CA 1
ATOM 681 C C . LYS A 1 90 ? 2.295 -5.569 12.800 1.00 95.81 90 LYS A C 1
ATOM 683 O O . LYS A 1 90 ? 2.948 -6.401 12.177 1.00 95.81 90 LYS A O 1
ATOM 688 N N . VAL A 1 91 ? 1.389 -5.898 13.724 1.00 96.00 91 VAL A N 1
ATOM 689 C CA . VAL A 1 91 ? 1.098 -7.290 14.104 1.00 96.00 91 VAL A CA 1
ATOM 690 C C . VAL A 1 91 ? 0.589 -8.085 12.902 1.00 96.00 91 VAL A C 1
ATOM 692 O O . VAL A 1 91 ? 1.067 -9.187 12.639 1.00 96.00 91 VAL A O 1
ATOM 695 N N . VAL A 1 92 ? -0.347 -7.526 12.130 1.00 95.56 92 VAL A N 1
ATOM 696 C CA . VAL A 1 92 ? -0.872 -8.190 10.926 1.00 95.56 92 VAL A CA 1
ATOM 697 C C . VAL A 1 92 ? 0.208 -8.344 9.850 1.00 95.56 92 VAL A C 1
ATOM 699 O O . VAL A 1 92 ? 0.297 -9.407 9.235 1.00 95.56 92 VAL A O 1
ATOM 702 N N . GLY A 1 93 ? 1.069 -7.339 9.674 1.00 92.62 93 GLY A N 1
ATOM 703 C CA . GLY A 1 93 ? 2.174 -7.327 8.711 1.00 92.62 93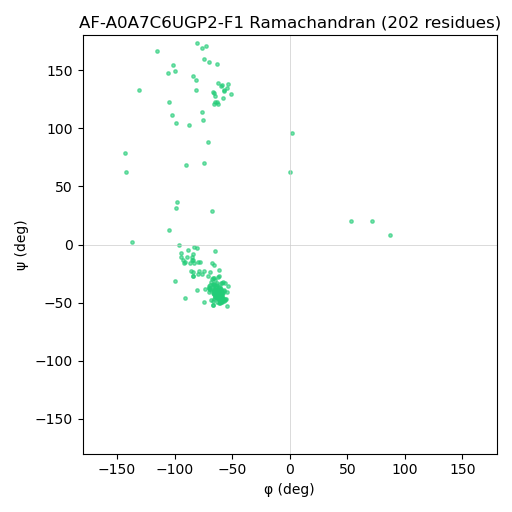 GLY A CA 1
ATOM 704 C C . GLY A 1 93 ? 3.288 -8.344 8.982 1.00 92.62 93 GLY A C 1
ATOM 705 O O . GLY A 1 93 ? 4.038 -8.669 8.069 1.00 92.62 93 GLY A O 1
ATOM 706 N N . GLN A 1 94 ? 3.383 -8.885 10.201 1.00 92.75 94 GLN A N 1
ATOM 707 C CA . GLN A 1 94 ? 4.291 -9.996 10.531 1.00 92.75 94 GLN A CA 1
ATOM 708 C C . GLN A 1 94 ? 3.760 -11.359 10.055 1.00 92.75 94 GLN A C 1
ATOM 710 O O . GLN A 1 94 ? 4.495 -12.348 10.041 1.00 92.75 94 GLN A O 1
ATOM 715 N N . GLY A 1 95 ? 2.475 -11.436 9.700 1.00 91.38 95 GLY A N 1
ATOM 716 C CA . GLY A 1 95 ? 1.845 -12.644 9.186 1.00 91.38 95 GLY A CA 1
ATOM 717 C C . GLY A 1 95 ? 2.124 -12.888 7.701 1.00 91.38 95 GLY A C 1
ATOM 718 O O . GLY A 1 95 ? 2.669 -12.055 6.984 1.00 91.38 95 GLY A O 1
ATOM 719 N N . LYS A 1 96 ? 1.684 -14.051 7.209 1.00 91.94 96 LYS A N 1
ATOM 720 C CA . LYS A 1 96 ? 1.673 -14.339 5.771 1.00 91.94 96 LYS A CA 1
ATOM 721 C C . LYS A 1 96 ? 0.526 -13.571 5.110 1.00 91.94 96 LYS A C 1
ATOM 723 O O . LYS A 1 96 ? -0.633 -13.952 5.274 1.00 91.94 96 LYS A O 1
ATOM 728 N N . LEU A 1 97 ? 0.865 -12.524 4.369 1.00 93.88 97 LEU A N 1
ATOM 729 C CA . LEU A 1 97 ? -0.060 -11.705 3.587 1.00 93.88 97 LEU A CA 1
ATOM 730 C C . LEU A 1 97 ? 0.243 -11.829 2.094 1.00 93.88 97 LEU A C 1
ATOM 732 O O . LEU A 1 97 ? 1.289 -12.349 1.704 1.00 93.88 97 LEU A O 1
ATOM 736 N N . ASP A 1 98 ? -0.685 -11.370 1.262 1.00 94.44 98 ASP A N 1
ATOM 737 C CA . ASP A 1 98 ? -0.405 -11.136 -0.148 1.00 94.44 98 ASP A CA 1
ATOM 738 C C . ASP A 1 98 ? 0.451 -9.873 -0.343 1.00 94.44 98 ASP A C 1
ATOM 740 O O . ASP A 1 98 ? 0.505 -8.990 0.520 1.00 94.44 98 ASP A O 1
ATOM 744 N N . ASP A 1 99 ? 1.103 -9.787 -1.502 1.00 95.50 99 ASP A N 1
ATOM 745 C CA . ASP A 1 99 ? 2.049 -8.716 -1.813 1.00 95.50 99 ASP A CA 1
ATOM 746 C C . ASP A 1 99 ? 1.407 -7.321 -1.775 1.00 95.50 99 ASP A C 1
ATOM 748 O O . ASP A 1 99 ? 2.051 -6.376 -1.314 1.00 95.50 99 ASP A O 1
ATOM 752 N N . MET A 1 100 ? 0.147 -7.172 -2.203 1.00 96.25 100 MET A N 1
ATOM 753 C CA . MET A 1 100 ? -0.535 -5.875 -2.201 1.00 96.25 100 MET A CA 1
ATOM 754 C C . MET A 1 100 ? -0.758 -5.397 -0.765 1.00 96.25 100 MET A C 1
ATOM 756 O O . MET A 1 100 ? -0.313 -4.307 -0.405 1.00 96.25 100 MET A O 1
ATOM 760 N N . SER A 1 101 ? -1.355 -6.239 0.081 1.00 96.94 101 SER A N 1
ATOM 761 C CA . SER A 1 101 ? -1.570 -5.914 1.495 1.00 96.94 101 SER A CA 1
ATOM 762 C C . SER A 1 101 ? -0.270 -5.557 2.209 1.00 96.94 101 SER A C 1
ATOM 764 O O . SER A 1 101 ? -0.197 -4.545 2.907 1.00 96.94 101 SER A O 1
ATOM 766 N N . LEU A 1 102 ? 0.782 -6.358 2.009 1.00 97.44 102 LEU A N 1
ATOM 767 C CA . LEU A 1 102 ? 2.079 -6.115 2.635 1.00 97.44 102 LEU A CA 1
ATOM 768 C C . LEU A 1 102 ? 2.693 -4.781 2.184 1.00 97.44 102 LEU A C 1
ATOM 770 O O . LEU A 1 102 ? 3.243 -4.050 3.010 1.00 97.44 102 LEU A O 1
ATOM 774 N N . ALA A 1 103 ? 2.573 -4.439 0.899 1.00 98.00 103 ALA A N 1
ATOM 775 C CA . ALA A 1 103 ? 3.066 -3.175 0.365 1.00 98.00 103 ALA A CA 1
ATOM 776 C C . ALA A 1 103 ? 2.386 -1.973 1.030 1.00 98.00 103 ALA A C 1
ATOM 778 O O . ALA A 1 103 ? 3.060 -1.065 1.522 1.00 98.00 103 ALA A O 1
ATOM 779 N N . PHE A 1 104 ? 1.054 -1.989 1.101 1.00 98.06 104 PHE A N 1
ATOM 780 C CA . PHE A 1 104 ? 0.288 -0.894 1.692 1.00 98.06 104 PHE A CA 1
ATOM 781 C C . PHE A 1 104 ? 0.519 -0.762 3.199 1.00 98.06 104 PHE A C 1
ATOM 783 O O . PHE A 1 104 ? 0.630 0.360 3.689 1.00 98.06 104 PHE A O 1
ATOM 790 N N . ILE A 1 105 ? 0.691 -1.874 3.923 1.00 97.94 105 ILE A N 1
ATOM 791 C CA . ILE A 1 105 ? 1.088 -1.845 5.339 1.00 97.94 105 ILE A CA 1
ATOM 792 C C . ILE A 1 105 ? 2.452 -1.175 5.510 1.00 97.94 105 ILE A C 1
ATOM 794 O O . ILE A 1 105 ? 2.585 -0.268 6.329 1.00 97.94 105 ILE A O 1
ATOM 798 N N . ARG A 1 106 ? 3.465 -1.581 4.737 1.00 97.94 106 ARG A N 1
ATOM 799 C CA . ARG A 1 106 ? 4.820 -1.016 4.858 1.00 97.94 106 ARG A CA 1
ATOM 800 C C . ARG A 1 106 ? 4.848 0.477 4.542 1.00 97.94 106 ARG A C 1
ATOM 802 O O . ARG A 1 106 ? 5.436 1.241 5.302 1.00 97.94 106 ARG A O 1
ATOM 809 N N . ILE A 1 107 ? 4.150 0.902 3.488 1.00 97.75 107 ILE A N 1
ATOM 810 C CA . ILE A 1 107 ? 4.006 2.325 3.144 1.00 97.75 107 ILE A CA 1
ATOM 811 C C . ILE A 1 107 ? 3.314 3.092 4.270 1.00 97.75 107 ILE A C 1
ATOM 813 O O . ILE A 1 107 ? 3.763 4.176 4.637 1.00 97.75 107 ILE A O 1
ATOM 817 N N . ALA A 1 108 ? 2.227 2.547 4.821 1.00 97.06 108 ALA A N 1
ATOM 818 C CA . ALA A 1 108 ? 1.499 3.187 5.906 1.00 97.06 108 ALA A CA 1
ATOM 819 C C . ALA A 1 108 ? 2.404 3.410 7.119 1.00 97.06 108 ALA A C 1
ATOM 821 O O . ALA A 1 108 ? 2.491 4.529 7.615 1.00 97.06 108 ALA A O 1
ATOM 822 N N . LEU A 1 109 ? 3.126 2.377 7.553 1.00 96.31 109 LEU A N 1
ATOM 823 C CA . LEU A 1 109 ? 4.028 2.460 8.700 1.00 96.31 109 LEU A CA 1
ATOM 824 C C . LEU A 1 109 ? 5.162 3.468 8.473 1.00 96.31 109 LEU A C 1
ATOM 826 O O . LEU A 1 109 ? 5.422 4.282 9.356 1.00 96.31 109 LEU A O 1
ATOM 830 N N . GLU A 1 110 ? 5.764 3.498 7.282 1.00 96.06 110 GLU A N 1
ATOM 831 C CA . GLU A 1 110 ? 6.809 4.479 6.970 1.00 96.06 110 GLU A CA 1
ATOM 832 C C . GLU A 1 110 ? 6.265 5.921 6.958 1.00 96.06 110 GLU A C 1
ATOM 834 O O . GLU A 1 110 ? 6.908 6.837 7.475 1.00 96.06 110 GLU A O 1
ATOM 839 N N . LYS A 1 111 ? 5.040 6.133 6.451 1.00 95.25 111 LYS A N 1
ATOM 840 C CA . LYS A 1 111 ? 4.348 7.430 6.549 1.00 95.25 111 LYS A CA 1
ATOM 841 C C . LYS A 1 111 ? 4.109 7.842 7.997 1.00 95.25 111 LYS A C 1
ATOM 843 O O . LYS A 1 111 ? 4.321 9.006 8.340 1.00 95.25 111 LYS A O 1
ATOM 848 N N . ARG A 1 112 ? 3.680 6.906 8.851 1.00 93.81 112 ARG A N 1
ATOM 849 C CA . ARG A 1 112 ? 3.476 7.155 10.287 1.00 93.81 112 ARG A CA 1
ATOM 850 C C . ARG A 1 112 ? 4.779 7.552 10.967 1.00 93.81 112 ARG A C 1
ATOM 852 O O . ARG A 1 112 ? 4.790 8.518 11.723 1.00 93.81 112 ARG A O 1
ATOM 859 N N . ASP A 1 113 ? 5.868 6.851 10.679 1.00 93.19 113 ASP A N 1
ATOM 860 C CA . ASP A 1 113 ? 7.175 7.149 11.263 1.00 93.19 113 ASP A CA 1
ATOM 861 C C . ASP A 1 113 ? 7.700 8.517 10.818 1.00 93.19 113 ASP A C 1
ATOM 863 O O . ASP A 1 113 ? 8.150 9.297 11.659 1.00 93.19 113 ASP A O 1
A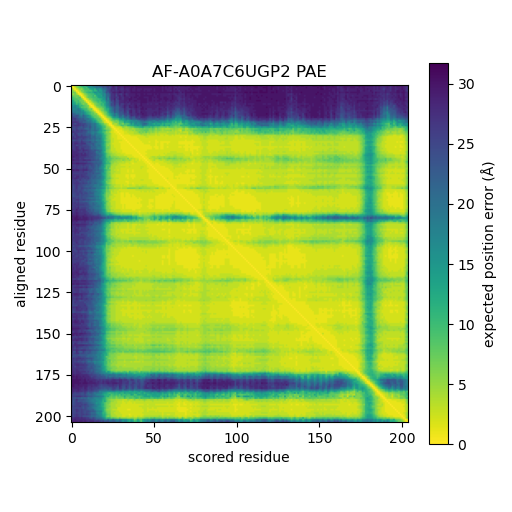TOM 867 N N . ALA A 1 114 ? 7.555 8.866 9.536 1.00 92.88 114 ALA A N 1
ATOM 868 C CA . ALA A 1 114 ? 7.892 10.200 9.040 1.00 92.88 114 ALA A CA 1
ATOM 869 C C . ALA A 1 114 ? 7.077 11.297 9.751 1.00 92.88 114 ALA A C 1
ATOM 871 O O . ALA A 1 114 ? 7.649 12.273 10.238 1.00 92.88 114 ALA A O 1
ATOM 872 N N . LYS A 1 115 ? 5.759 11.101 9.901 1.00 91.75 115 LYS A N 1
ATOM 873 C CA . LYS A 1 115 ? 4.872 12.031 10.620 1.00 91.75 115 LYS A CA 1
ATOM 874 C C . LYS A 1 115 ? 5.246 12.185 12.094 1.00 91.75 115 LYS A C 1
ATOM 876 O O . LYS A 1 115 ? 5.314 13.312 12.576 1.00 91.75 115 LYS A O 1
ATOM 881 N N . ARG A 1 116 ? 5.551 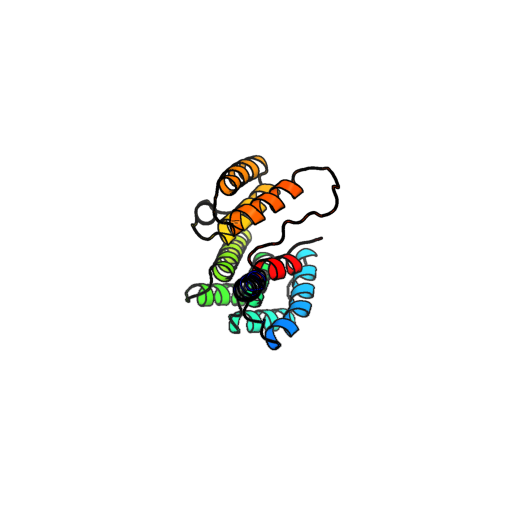11.089 12.802 1.00 90.38 116 ARG A N 1
ATOM 882 C CA . ARG A 1 116 ? 6.035 11.130 14.199 1.00 90.38 116 ARG A CA 1
ATOM 883 C C . ARG A 1 116 ? 7.325 11.937 14.341 1.00 90.38 116 ARG A C 1
ATOM 885 O O . ARG A 1 116 ? 7.532 12.582 15.362 1.00 90.38 116 ARG A O 1
ATOM 892 N N . GLN A 1 117 ? 8.177 11.909 13.319 1.00 90.75 117 GLN A N 1
ATOM 893 C CA . GLN A 1 117 ? 9.416 12.686 13.263 1.00 90.75 117 GLN A CA 1
ATOM 894 C C . GLN A 1 117 ? 9.206 14.133 12.784 1.00 90.75 117 GLN A C 1
ATOM 896 O O . GLN A 1 117 ? 10.164 14.897 12.733 1.00 90.75 117 GLN A O 1
ATOM 901 N N . GLY A 1 118 ? 7.977 14.529 12.435 1.00 89.62 118 GLY A N 1
ATOM 902 C CA . GLY A 1 118 ? 7.677 15.860 11.902 1.00 89.62 118 GLY A CA 1
ATOM 903 C C . GLY A 1 118 ? 8.184 16.080 10.474 1.00 89.62 118 GLY A C 1
ATOM 904 O O . GLY A 1 118 ? 8.356 17.221 10.052 1.00 89.62 118 GLY A O 1
ATOM 905 N N . HIS A 1 119 ? 8.446 15.006 9.728 1.00 90.75 119 HIS A N 1
ATOM 906 C CA . HIS A 1 119 ? 8.951 15.060 8.362 1.00 90.75 119 HIS A CA 1
ATOM 907 C C . HIS A 1 119 ? 7.861 14.720 7.348 1.00 90.75 119 HIS A C 1
ATOM 909 O O . HIS A 1 119 ? 6.995 13.873 7.577 1.00 90.75 119 HIS A O 1
ATOM 915 N N . GLN A 1 120 ? 7.945 15.343 6.173 1.00 89.50 120 GLN A N 1
ATOM 916 C CA . GLN A 1 120 ? 7.178 14.893 5.021 1.00 89.50 120 GLN A CA 1
ATOM 917 C C . GLN A 1 120 ? 7.687 13.516 4.589 1.00 89.50 120 GLN A C 1
ATOM 919 O O . GLN A 1 120 ? 8.892 13.312 4.424 1.00 89.50 120 GLN A O 1
ATOM 924 N N . TRP A 1 121 ? 6.767 12.575 4.389 1.00 93.94 121 TRP A N 1
ATOM 925 C CA . TRP A 1 121 ? 7.129 11.247 3.919 1.00 93.94 121 TRP A CA 1
ATOM 926 C C . TRP A 1 121 ? 7.693 11.295 2.496 1.00 93.94 121 TRP A C 1
ATOM 928 O O . TRP A 1 121 ? 7.085 11.854 1.581 1.00 93.94 121 TRP A O 1
ATOM 938 N N . VAL A 1 122 ? 8.844 10.652 2.323 1.00 94.50 122 VAL A N 1
ATOM 939 C CA . VAL A 1 122 ? 9.437 10.297 1.036 1.00 94.50 122 VAL A CA 1
ATOM 940 C C . VAL A 1 122 ? 9.809 8.821 1.135 1.00 94.50 122 VAL A C 1
ATOM 942 O O . VAL A 1 122 ? 10.441 8.462 2.130 1.00 94.50 122 VAL A O 1
ATOM 945 N N . PRO A 1 123 ? 9.470 7.985 0.135 1.00 94.94 123 PRO A N 1
ATOM 946 C CA . PRO A 1 123 ? 9.808 6.570 0.162 1.00 94.94 123 PRO A CA 1
ATOM 947 C C . PRO A 1 123 ? 11.285 6.315 0.461 1.00 94.94 123 PRO A C 1
ATOM 949 O O . PRO A 1 123 ? 12.163 6.855 -0.220 1.00 94.94 123 PRO A O 1
ATOM 952 N N . SER A 1 124 ? 11.571 5.444 1.421 1.00 95.12 124 SER A N 1
ATOM 953 C CA . SER A 1 124 ? 12.922 4.962 1.682 1.00 95.12 124 SER A CA 1
ATOM 954 C C . SER A 1 124 ? 13.482 4.191 0.483 1.00 95.12 124 SER A C 1
ATOM 956 O O . SER A 1 124 ? 12.743 3.621 -0.324 1.00 95.12 124 SER A O 1
ATOM 958 N N . LYS A 1 125 ? 14.815 4.135 0.365 1.00 93.69 125 LYS A N 1
ATOM 959 C CA . LYS A 1 125 ? 15.465 3.301 -0.661 1.00 93.69 125 LYS A CA 1
ATOM 960 C C . LYS A 1 125 ? 15.101 1.824 -0.514 1.00 93.69 125 LYS A C 1
ATOM 962 O O . LYS A 1 125 ? 14.970 1.138 -1.517 1.00 93.69 125 LYS A O 1
ATOM 967 N N . GLU A 1 126 ? 14.890 1.363 0.720 1.00 95.12 126 GLU A N 1
ATOM 968 C CA . GLU A 1 126 ? 14.463 -0.009 0.993 1.00 95.12 126 GLU A CA 1
ATOM 969 C C . GLU A 1 126 ? 13.131 -0.328 0.304 1.00 95.12 126 GLU A C 1
ATOM 971 O O . GLU A 1 126 ? 13.052 -1.322 -0.410 1.00 95.12 126 GLU A O 1
ATOM 976 N N . LEU A 1 127 ? 12.110 0.532 0.437 1.00 95.62 127 LEU A N 1
ATOM 977 C CA . LEU A 1 127 ? 10.831 0.313 -0.249 1.00 95.62 127 LEU A CA 1
ATOM 978 C C . LEU A 1 127 ? 10.939 0.457 -1.773 1.00 95.62 127 LEU A C 1
ATOM 980 O O . LEU A 1 127 ? 10.207 -0.212 -2.499 1.00 95.62 127 LEU A O 1
ATOM 984 N N . GLN A 1 128 ? 11.819 1.333 -2.265 1.00 93.50 128 GLN A N 1
ATOM 985 C CA . GLN A 1 128 ? 12.005 1.560 -3.704 1.00 93.50 128 GLN A CA 1
ATOM 986 C C . GLN A 1 128 ? 12.680 0.381 -4.420 1.00 93.50 128 GLN A C 1
ATOM 988 O O . GLN A 1 128 ? 12.379 0.110 -5.586 1.00 93.50 128 GLN A O 1
ATOM 993 N N . ASP A 1 129 ? 13.615 -0.290 -3.748 1.00 91.94 129 ASP A N 1
ATOM 994 C CA . ASP A 1 129 ? 14.381 -1.411 -4.300 1.00 91.94 129 ASP A CA 1
ATOM 995 C C . ASP A 1 129 ? 13.787 -2.783 -3.937 1.00 91.94 129 ASP A C 1
ATOM 997 O O . ASP A 1 129 ? 14.307 -3.814 -4.368 1.00 91.94 129 ASP A O 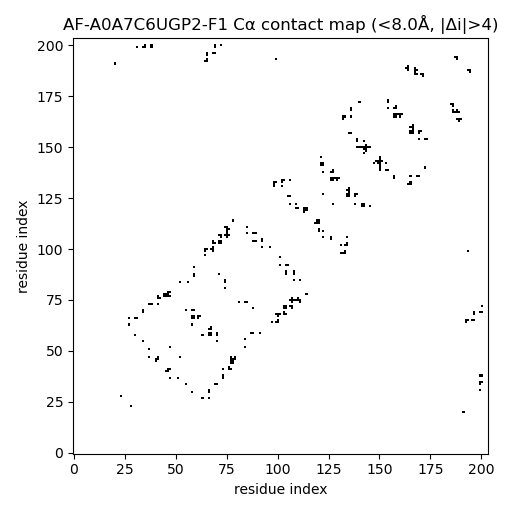1
ATOM 1001 N N . ASP A 1 130 ? 12.686 -2.803 -3.185 1.00 95.38 130 ASP A N 1
ATOM 1002 C CA . ASP A 1 130 ? 11.986 -4.025 -2.810 1.00 95.38 130 ASP A CA 1
ATOM 1003 C C . ASP A 1 130 ? 11.448 -4.776 -4.045 1.00 95.38 130 ASP A C 1
ATOM 1005 O O . ASP A 1 130 ? 10.913 -4.149 -4.964 1.00 95.38 130 ASP A O 1
ATOM 1009 N N . PRO A 1 131 ? 11.544 -6.119 -4.101 1.00 94.25 131 PRO A N 1
ATOM 1010 C CA . PRO A 1 131 ? 11.022 -6.889 -5.229 1.00 94.25 131 PRO A CA 1
ATOM 1011 C C . PRO A 1 131 ? 9.491 -6.860 -5.341 1.00 94.25 131 PRO A C 1
ATOM 1013 O O . PRO A 1 131 ? 8.962 -7.223 -6.393 1.00 94.25 131 PRO A O 1
ATOM 1016 N N . ASN A 1 132 ? 8.766 -6.447 -4.297 1.00 95.69 132 ASN A N 1
ATOM 1017 C CA . ASN A 1 132 ? 7.314 -6.358 -4.322 1.00 95.69 132 ASN A CA 1
ATOM 1018 C C . ASN A 1 132 ? 6.843 -5.340 -5.387 1.00 95.69 132 ASN A C 1
A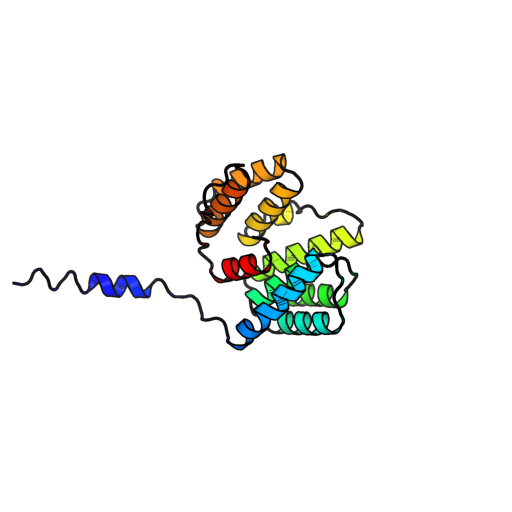TOM 1020 O O . ASN A 1 132 ? 7.159 -4.146 -5.299 1.00 95.69 132 ASN A O 1
ATOM 1024 N N . PRO A 1 133 ? 6.041 -5.770 -6.381 1.00 95.44 133 PRO A N 1
ATOM 1025 C CA . PRO A 1 133 ? 5.658 -4.911 -7.497 1.00 95.44 133 PRO A CA 1
ATOM 1026 C C . PRO A 1 133 ? 4.811 -3.711 -7.063 1.00 95.44 133 PRO A C 1
ATOM 1028 O O . PRO A 1 133 ? 4.988 -2.617 -7.597 1.00 95.44 133 PRO A O 1
ATOM 1031 N N . TYR A 1 134 ? 3.928 -3.878 -6.076 1.00 96.81 134 TYR A N 1
ATOM 1032 C CA . TYR A 1 134 ? 3.068 -2.798 -5.593 1.00 96.81 134 TYR A CA 1
ATOM 1033 C C . TYR A 1 134 ? 3.885 -1.728 -4.865 1.00 96.81 134 TYR A C 1
ATOM 1035 O O . TYR A 1 134 ? 3.648 -0.542 -5.084 1.00 96.81 134 TYR A O 1
ATOM 1043 N N . LEU A 1 135 ? 4.901 -2.117 -4.079 1.00 96.44 135 LEU A N 1
ATOM 1044 C CA . LEU A 1 135 ? 5.828 -1.154 -3.472 1.00 96.44 135 LEU A CA 1
ATOM 1045 C C . LEU A 1 135 ? 6.547 -0.336 -4.539 1.00 96.44 135 LEU A C 1
ATOM 1047 O O . LEU A 1 135 ? 6.525 0.892 -4.486 1.00 96.44 135 LEU A O 1
ATOM 1051 N N . ARG A 1 136 ? 7.123 -0.981 -5.555 1.00 95.69 136 ARG A N 1
ATOM 1052 C CA . ARG A 1 136 ? 7.823 -0.274 -6.640 1.00 95.69 136 ARG A CA 1
ATOM 1053 C C . ARG A 1 136 ? 6.911 0.711 -7.372 1.00 95.69 136 ARG A C 1
ATOM 1055 O O . ARG A 1 136 ? 7.333 1.827 -7.676 1.00 95.69 136 ARG A O 1
ATOM 1062 N N . ILE A 1 137 ? 5.657 0.333 -7.621 1.00 95.12 137 ILE A N 1
ATOM 1063 C CA . ILE A 1 137 ? 4.660 1.198 -8.268 1.00 95.12 137 ILE A CA 1
ATOM 1064 C C . ILE A 1 137 ? 4.300 2.393 -7.375 1.00 95.12 137 ILE A C 1
ATOM 1066 O O . ILE A 1 137 ? 4.365 3.540 -7.824 1.00 95.12 137 ILE A O 1
ATOM 1070 N N . GLU A 1 138 ? 3.925 2.151 -6.119 1.00 95.62 138 GLU A N 1
ATOM 1071 C CA . GLU A 1 138 ? 3.465 3.203 -5.205 1.00 95.62 138 GLU A CA 1
ATOM 1072 C C . GLU A 1 138 ? 4.591 4.153 -4.788 1.00 95.62 138 GLU A C 1
ATOM 1074 O O . GLU A 1 138 ? 4.383 5.364 -4.712 1.00 95.62 138 GLU A O 1
ATOM 1079 N N . THR A 1 139 ? 5.802 3.639 -4.569 1.00 95.88 139 THR A N 1
ATOM 1080 C CA . THR A 1 139 ? 6.974 4.475 -4.273 1.00 95.88 139 THR A CA 1
ATOM 1081 C C . THR A 1 139 ? 7.348 5.344 -5.469 1.00 95.88 139 THR A C 1
ATOM 1083 O O . THR A 1 139 ? 7.571 6.542 -5.298 1.00 95.88 139 THR A O 1
ATOM 1086 N N . THR A 1 140 ? 7.304 4.804 -6.693 1.00 95.25 140 THR A N 1
ATOM 1087 C CA . THR A 1 140 ? 7.482 5.603 -7.917 1.00 95.25 140 THR A CA 1
ATOM 1088 C C . THR A 1 140 ? 6.416 6.694 -8.023 1.00 95.25 140 THR A C 1
ATOM 1090 O O . THR A 1 140 ? 6.742 7.851 -8.283 1.00 95.25 140 THR A O 1
ATOM 1093 N N . ARG A 1 141 ? 5.142 6.369 -7.760 1.00 93.75 141 ARG A N 1
ATOM 1094 C CA . ARG A 1 141 ? 4.045 7.351 -7.755 1.00 93.75 141 ARG A CA 1
ATOM 1095 C C . ARG A 1 141 ? 4.270 8.460 -6.728 1.00 93.75 141 ARG A C 1
ATOM 1097 O O . ARG A 1 141 ? 4.047 9.630 -7.030 1.00 93.75 141 ARG A O 1
ATOM 1104 N N . ALA A 1 142 ? 4.709 8.105 -5.526 1.00 92.94 142 ALA A N 1
ATOM 1105 C CA . ALA A 1 142 ? 5.010 9.065 -4.472 1.00 92.94 142 ALA A CA 1
ATOM 1106 C C . ALA A 1 142 ? 6.199 9.971 -4.836 1.00 92.94 142 ALA A C 1
ATOM 1108 O O . ALA A 1 142 ? 6.136 11.182 -4.607 1.00 92.94 142 ALA A O 1
ATOM 1109 N N . LEU A 1 143 ? 7.249 9.423 -5.455 1.00 94.25 143 LEU A N 1
ATOM 1110 C CA . LEU A 1 143 ? 8.391 10.202 -5.940 1.00 94.25 143 LEU A CA 1
ATOM 1111 C C . LEU A 1 143 ? 7.995 11.152 -7.069 1.00 94.25 143 LEU A C 1
ATOM 1113 O O . LEU A 1 143 ? 8.370 12.314 -7.022 1.00 94.25 143 LEU A O 1
ATOM 1117 N N . LEU A 1 144 ? 7.175 10.722 -8.031 1.00 92.50 144 LEU A N 1
ATOM 1118 C CA . LEU A 1 144 ? 6.679 11.608 -9.094 1.00 92.50 144 LEU A CA 1
ATOM 1119 C C . LEU A 1 144 ? 5.948 12.841 -8.540 1.00 92.50 144 LEU A C 1
ATOM 1121 O O . LEU A 1 144 ? 6.032 13.915 -9.127 1.00 92.50 144 LEU A O 1
ATOM 1125 N N . ARG A 1 145 ? 5.265 12.698 -7.397 1.00 89.44 145 ARG A N 1
ATOM 1126 C CA . ARG A 1 145 ? 4.554 13.798 -6.726 1.00 89.44 145 ARG A CA 1
ATOM 1127 C C . ARG A 1 145 ? 5.466 14.695 -5.887 1.00 89.44 145 ARG A C 1
ATOM 1129 O O . ARG A 1 145 ? 5.255 15.900 -5.850 1.00 89.44 145 ARG A O 1
ATOM 1136 N N . SER A 1 146 ? 6.438 14.117 -5.183 1.00 89.19 146 SER A N 1
ATOM 1137 C CA . SER A 1 146 ? 7.256 14.830 -4.184 1.00 89.19 146 SER A CA 1
ATOM 1138 C C . SER A 1 146 ? 8.630 15.273 -4.692 1.00 89.19 146 SER A C 1
ATOM 1140 O O . SER A 1 146 ? 9.151 16.292 -4.246 1.00 89.19 146 SER A O 1
ATOM 1142 N N . ARG A 1 147 ? 9.231 14.514 -5.614 1.00 92.75 147 ARG A N 1
ATOM 1143 C CA . ARG A 1 147 ? 10.574 14.711 -6.177 1.00 92.75 147 ARG A CA 1
ATOM 1144 C C . ARG A 1 147 ? 10.587 14.337 -7.667 1.00 92.75 147 ARG A C 1
ATOM 1146 O O . ARG A 1 147 ? 11.047 13.247 -8.013 1.00 92.75 147 ARG A O 1
ATOM 1153 N N . PRO A 1 148 ? 10.098 15.214 -8.562 1.00 89.94 148 PRO A N 1
ATOM 1154 C CA . PRO A 1 148 ? 9.841 14.863 -9.960 1.00 89.94 148 PRO A CA 1
ATOM 1155 C C . PRO A 1 148 ? 11.040 14.267 -10.706 1.00 89.94 148 PRO A C 1
ATOM 1157 O O . PRO A 1 148 ? 10.872 13.283 -11.420 1.00 89.94 148 PRO A O 1
ATOM 1160 N N . ASP A 1 149 ? 12.255 14.784 -10.502 1.00 90.19 149 ASP A N 1
ATOM 1161 C CA . ASP A 1 149 ? 13.454 14.270 -11.181 1.00 90.19 149 ASP A CA 1
ATOM 1162 C C . ASP A 1 149 ? 13.799 12.832 -10.755 1.00 90.19 149 ASP A C 1
ATOM 1164 O O . ASP A 1 149 ? 14.019 11.958 -11.602 1.00 90.19 149 ASP A O 1
ATOM 1168 N N . GLU A 1 150 ? 13.783 12.561 -9.443 1.00 93.00 150 GLU A N 1
ATOM 1169 C CA . GLU A 1 150 ? 13.957 11.211 -8.885 1.00 93.00 150 GLU A CA 1
ATOM 1170 C C . GLU A 1 150 ? 12.805 10.291 -9.321 1.00 93.00 150 GLU A C 1
ATOM 1172 O O . GLU A 1 150 ? 13.033 9.149 -9.724 1.00 93.00 150 GLU A O 1
ATOM 1177 N N . GLY A 1 151 ? 11.572 10.804 -9.326 1.00 92.50 151 GLY A N 1
ATOM 1178 C CA . GLY A 1 151 ? 10.381 10.095 -9.786 1.00 92.50 151 GLY A CA 1
ATOM 1179 C C . GLY A 1 151 ? 10.452 9.703 -11.259 1.00 92.50 151 GLY A C 1
ATOM 1180 O O . GLY A 1 151 ? 10.092 8.583 -11.608 1.00 92.50 151 GLY A O 1
ATOM 1181 N N . MET A 1 152 ? 10.983 10.566 -12.126 1.00 93.00 152 MET A N 1
ATOM 1182 C CA . MET A 1 152 ? 11.190 10.254 -13.541 1.00 93.00 152 MET A CA 1
ATOM 1183 C C . MET A 1 152 ? 12.296 9.217 -13.744 1.00 93.00 152 MET A C 1
ATOM 1185 O O . MET A 1 152 ? 12.197 8.381 -14.644 1.00 93.00 152 MET A O 1
ATOM 1189 N N . ALA A 1 153 ? 13.350 9.233 -12.926 1.00 92.62 153 ALA A N 1
ATOM 1190 C CA . ALA A 1 153 ? 14.357 8.173 -12.939 1.00 92.62 153 ALA A CA 1
ATOM 1191 C C . ALA A 1 153 ? 13.757 6.822 -12.506 1.00 92.62 153 ALA A C 1
ATOM 1193 O O . ALA A 1 153 ? 13.957 5.817 -13.192 1.00 92.62 153 ALA A O 1
ATOM 1194 N N . ALA A 1 154 ? 12.961 6.809 -11.433 1.00 93.44 154 ALA A N 1
ATOM 1195 C CA . ALA A 1 154 ? 12.243 5.623 -10.969 1.00 93.44 154 ALA A CA 1
ATOM 1196 C C . ALA A 1 154 ? 11.232 5.113 -12.013 1.00 93.44 154 ALA A C 1
ATOM 1198 O O . ALA A 1 154 ? 11.189 3.914 -12.293 1.00 93.44 154 ALA A O 1
ATOM 1199 N N . LEU A 1 155 ? 10.495 6.017 -12.670 1.00 94.00 155 LEU A N 1
ATOM 1200 C CA . LEU A 1 155 ? 9.557 5.681 -13.742 1.00 94.00 155 LEU A CA 1
ATOM 1201 C C . LEU A 1 155 ? 10.258 4.964 -14.901 1.00 94.00 155 LEU A C 1
ATOM 1203 O O . LEU A 1 155 ? 9.796 3.913 -15.336 1.00 94.00 155 LEU A O 1
ATOM 1207 N N . ARG A 1 156 ? 11.412 5.468 -15.358 1.00 93.00 156 ARG A N 1
ATOM 1208 C CA . ARG A 1 156 ? 12.204 4.797 -16.406 1.00 93.00 156 ARG A CA 1
ATOM 1209 C C . ARG A 1 156 ? 12.654 3.396 -15.983 1.00 93.00 156 ARG A C 1
ATOM 1211 O O . ARG A 1 156 ? 12.637 2.484 -16.804 1.00 93.00 156 ARG A O 1
ATOM 1218 N N . LYS A 1 157 ? 13.019 3.207 -14.708 1.00 92.06 157 LYS A N 1
ATOM 1219 C CA . LYS A 1 157 ? 13.404 1.893 -14.159 1.00 92.06 157 LYS A CA 1
ATOM 1220 C C . LYS A 1 157 ? 12.240 0.900 -14.217 1.00 92.06 157 LYS A C 1
ATOM 1222 O O . LYS A 1 157 ? 12.450 -0.234 -14.628 1.00 92.06 157 LYS A O 1
ATOM 1227 N N . ILE A 1 158 ? 11.027 1.308 -13.835 1.00 92.19 158 ILE A N 1
ATOM 1228 C CA . ILE A 1 158 ? 9.855 0.417 -13.884 1.00 92.19 158 ILE A CA 1
ATOM 1229 C C . ILE A 1 158 ? 9.306 0.220 -15.307 1.00 92.19 158 ILE A C 1
ATOM 1231 O O . ILE A 1 158 ? 8.737 -0.825 -15.588 1.00 92.19 158 ILE A O 1
ATOM 1235 N N . GLN A 1 159 ? 9.513 1.164 -16.231 1.00 91.56 159 GLN A N 1
ATOM 1236 C CA . GLN A 1 159 ? 9.150 1.000 -17.649 1.00 91.56 159 GLN A CA 1
ATOM 1237 C C . GLN A 1 159 ? 9.977 -0.078 -18.362 1.00 91.56 159 GLN A C 1
ATOM 1239 O O . GLN A 1 159 ? 9.495 -0.681 -19.317 1.00 91.56 159 GLN A O 1
ATOM 1244 N N . ALA A 1 160 ? 11.213 -0.306 -17.913 1.00 91.44 160 ALA A N 1
ATOM 1245 C CA . ALA A 1 160 ? 12.079 -1.367 -18.422 1.00 91.44 160 ALA A CA 1
ATOM 1246 C C . ALA A 1 160 ? 11.755 -2.752 -17.827 1.00 91.44 160 ALA A C 1
ATOM 1248 O O . ALA A 1 160 ? 12.406 -3.735 -18.176 1.00 91.44 160 ALA A O 1
ATOM 1249 N N . ASP A 1 161 ? 10.794 -2.831 -16.905 1.00 91.06 161 ASP A N 1
ATOM 1250 C CA . ASP A 1 161 ? 10.379 -4.081 -16.287 1.00 91.06 161 ASP A CA 1
ATOM 1251 C C . ASP A 1 161 ? 9.394 -4.839 -17.189 1.00 91.06 161 ASP A C 1
ATOM 1253 O O . ASP A 1 161 ? 8.424 -4.274 -17.699 1.00 91.06 161 ASP A O 1
ATOM 1257 N N . GLU A 1 162 ? 9.630 -6.137 -17.375 1.00 88.81 162 GLU A N 1
ATOM 1258 C CA . GLU A 1 162 ? 8.768 -6.986 -18.202 1.00 88.81 162 GLU A CA 1
ATOM 1259 C C . GLU A 1 162 ? 7.609 -7.613 -17.418 1.00 88.81 162 GLU A C 1
ATOM 1261 O O . GLU A 1 162 ? 6.737 -8.254 -18.010 1.00 88.81 162 GLU A O 1
ATOM 1266 N N . GLN A 1 163 ? 7.550 -7.426 -16.095 1.00 90.56 163 GLN A N 1
ATOM 1267 C CA . GLN A 1 163 ? 6.425 -7.891 -15.301 1.00 90.56 163 GLN A CA 1
ATOM 1268 C C . GLN A 1 163 ? 5.139 -7.164 -15.741 1.00 90.56 163 GLN A C 1
ATOM 1270 O O . GLN A 1 163 ? 5.063 -5.934 -15.652 1.00 90.56 163 GLN A O 1
ATOM 1275 N N . PRO A 1 164 ? 4.083 -7.894 -16.155 1.00 89.50 164 PRO A N 1
ATOM 1276 C CA . PRO A 1 164 ? 2.906 -7.283 -16.775 1.00 89.50 164 PRO A CA 1
ATOM 1277 C C . PRO A 1 164 ? 2.216 -6.212 -15.918 1.00 89.50 164 PRO A C 1
ATOM 1279 O O . PRO A 1 164 ? 1.824 -5.165 -16.431 1.00 89.50 164 PRO A O 1
ATOM 1282 N N . LEU A 1 165 ? 2.109 -6.447 -14.604 1.00 90.38 165 LEU A N 1
ATOM 1283 C CA . LEU A 1 165 ? 1.520 -5.497 -13.654 1.00 90.38 165 LEU A CA 1
ATOM 1284 C C . LEU A 1 165 ? 2.300 -4.175 -13.607 1.00 90.38 165 LEU A C 1
ATOM 1286 O O . LEU A 1 165 ? 1.702 -3.101 -13.662 1.00 90.38 165 LEU A O 1
ATOM 1290 N N . ILE A 1 166 ? 3.632 -4.255 -13.526 1.00 90.56 166 ILE A N 1
ATOM 1291 C CA . ILE A 1 166 ? 4.508 -3.081 -13.456 1.00 90.56 166 ILE A CA 1
ATOM 1292 C C . ILE A 1 166 ? 4.435 -2.298 -14.766 1.00 90.56 166 ILE A C 1
ATOM 1294 O O . ILE A 1 166 ? 4.302 -1.077 -14.742 1.00 90.56 166 ILE A O 1
ATOM 1298 N N . LYS A 1 167 ? 4.434 -2.993 -15.905 1.00 89.44 167 LYS A N 1
ATOM 1299 C CA . LYS A 1 167 ? 4.322 -2.382 -17.233 1.00 89.44 167 LYS A CA 1
ATOM 1300 C C . LYS A 1 167 ? 3.007 -1.617 -17.417 1.00 89.44 167 LYS A C 1
ATOM 1302 O O . LYS A 1 167 ? 3.026 -0.473 -17.870 1.00 89.44 167 LYS A O 1
ATOM 1307 N N . ALA A 1 168 ? 1.878 -2.207 -17.010 1.00 87.81 168 ALA A N 1
ATOM 1308 C CA . ALA A 1 168 ? 0.570 -1.543 -17.032 1.00 87.81 168 ALA A CA 1
ATOM 1309 C C . ALA A 1 168 ? 0.538 -0.312 -16.107 1.00 87.81 168 ALA A C 1
ATOM 1311 O O . ALA A 1 168 ? 0.116 0.772 -16.516 1.00 87.81 168 ALA A O 1
ATOM 1312 N N . ALA A 1 169 ? 1.063 -0.442 -14.884 1.00 88.94 169 ALA A N 1
ATOM 1313 C CA . ALA A 1 169 ? 1.163 0.670 -13.943 1.00 88.94 169 ALA A CA 1
ATOM 1314 C C . ALA A 1 169 ? 2.054 1.808 -14.462 1.00 88.94 169 ALA A C 1
ATOM 1316 O O . ALA A 1 169 ? 1.693 2.978 -14.346 1.00 88.94 169 ALA A O 1
ATOM 1317 N N . ALA A 1 170 ? 3.202 1.481 -15.057 1.00 90.31 170 ALA A N 1
ATOM 1318 C CA . ALA A 1 170 ? 4.136 2.450 -15.614 1.00 90.31 170 ALA A CA 1
ATOM 1319 C C . ALA A 1 170 ? 3.505 3.238 -16.771 1.00 90.31 170 ALA A C 1
ATOM 1321 O O . ALA A 1 170 ? 3.695 4.453 -16.852 1.00 90.31 170 ALA A O 1
ATOM 1322 N N . ALA A 1 171 ? 2.712 2.583 -17.626 1.00 88.31 171 ALA A N 1
ATOM 1323 C CA . ALA A 1 171 ? 1.949 3.257 -18.675 1.00 88.31 171 ALA A CA 1
ATOM 1324 C C . ALA A 1 171 ? 0.951 4.271 -18.087 1.00 88.31 171 ALA A C 1
ATOM 1326 O O . ALA A 1 171 ? 0.950 5.434 -18.493 1.00 88.31 171 ALA A O 1
ATOM 1327 N N . ASN A 1 172 ? 0.188 3.868 -17.064 1.00 86.12 172 ASN A N 1
ATOM 1328 C CA . ASN A 1 172 ? -0.736 4.757 -16.353 1.00 86.12 172 ASN A CA 1
ATOM 1329 C C . ASN A 1 172 ? -0.021 5.945 -15.685 1.00 86.12 172 ASN A C 1
ATOM 1331 O O . ASN A 1 172 ? -0.474 7.079 -15.800 1.00 86.12 172 ASN A O 1
ATOM 1335 N N . LEU A 1 173 ? 1.124 5.717 -15.033 1.00 87.12 173 LEU A N 1
ATOM 1336 C CA . LEU A 1 173 ? 1.922 6.782 -14.408 1.00 87.12 173 LEU A CA 1
ATOM 1337 C C . LEU A 1 173 ? 2.514 7.758 -15.433 1.00 87.12 173 LEU A C 1
ATOM 1339 O O . LEU A 1 173 ? 2.626 8.949 -15.154 1.00 87.12 173 LEU A O 1
ATOM 1343 N N . SER A 1 174 ? 2.869 7.267 -16.621 1.00 83.25 174 SER A N 1
ATOM 1344 C CA . SER A 1 174 ? 3.424 8.093 -17.700 1.00 83.25 174 SER A CA 1
ATOM 1345 C C . SER A 1 174 ? 2.375 9.034 -18.297 1.00 83.25 174 SER A C 1
ATOM 1347 O O . SER A 1 174 ? 2.691 10.182 -18.599 1.00 83.25 174 SER A O 1
ATOM 1349 N N . ALA A 1 175 ? 1.125 8.574 -18.419 1.00 71.69 175 ALA A N 1
ATOM 1350 C CA . ALA A 1 175 ? 0.018 9.370 -18.952 1.00 71.69 175 ALA A CA 1
ATOM 1351 C C . ALA A 1 175 ? -0.333 10.580 -18.065 1.00 71.69 175 ALA A C 1
ATOM 1353 O O . ALA A 1 175 ? -0.720 11.628 -18.574 1.00 71.69 175 ALA A O 1
ATOM 1354 N N . VAL A 1 176 ? -0.133 10.469 -16.747 1.00 63.69 176 VAL A N 1
ATOM 1355 C CA . VAL A 1 176 ? -0.357 11.565 -15.784 1.00 63.69 176 VAL A CA 1
ATOM 1356 C C . VAL A 1 176 ? 0.678 12.694 -15.941 1.00 63.69 176 VAL A C 1
ATOM 1358 O O . VAL A 1 176 ? 0.399 13.838 -15.595 1.00 63.69 176 VAL A O 1
ATOM 1361 N N . GLY A 1 177 ? 1.862 12.406 -16.496 1.00 51.56 177 GLY A N 1
ATOM 1362 C CA . GLY A 1 177 ? 2.933 13.388 -16.707 1.00 51.56 177 GLY A CA 1
ATOM 1363 C C . GLY A 1 177 ? 2.822 14.211 -17.998 1.00 51.56 177 GLY A C 1
ATOM 1364 O O . GLY A 1 177 ? 3.560 15.181 -18.165 1.00 51.56 177 GLY A O 1
ATOM 1365 N N . THR A 1 178 ? 1.923 13.853 -18.920 1.00 48.38 178 THR A N 1
ATOM 1366 C CA . THR A 1 178 ? 1.733 14.560 -20.196 1.00 48.38 178 THR A CA 1
ATOM 1367 C C . THR A 1 178 ? 0.496 15.449 -20.136 1.00 48.38 178 THR A C 1
ATOM 1369 O O . THR A 1 178 ? -0.624 14.958 -20.104 1.00 48.38 178 THR A O 1
ATOM 1372 N N . SER A 1 179 ? 0.689 16.771 -20.157 1.00 39.91 179 SER A N 1
ATOM 1373 C CA . SER A 1 179 ? -0.340 17.823 -20.036 1.00 39.91 179 SER A CA 1
ATOM 1374 C C . SER A 1 179 ? -1.326 17.926 -21.214 1.00 39.91 179 SER A C 1
ATOM 1376 O O . SER A 1 179 ? -1.817 19.011 -21.520 1.00 39.91 179 SER A O 1
ATOM 1378 N N . THR A 1 180 ? -1.609 16.832 -21.919 1.00 38.28 180 THR A N 1
ATOM 1379 C CA . THR A 1 180 ? -2.643 16.796 -22.958 1.00 38.28 180 THR A CA 1
ATOM 1380 C C . THR A 1 180 ? -3.860 16.056 -22.407 1.00 38.28 180 THR A C 1
ATOM 1382 O O . THR A 1 180 ? -3.721 14.903 -21.997 1.00 38.28 180 THR A O 1
ATOM 1385 N N . PRO A 1 181 ? -5.054 16.682 -22.379 1.00 39.81 181 PRO A N 1
ATOM 1386 C CA . PRO A 1 181 ? -6.294 16.028 -21.984 1.00 39.81 181 PRO A CA 1
ATOM 1387 C C . PRO A 1 181 ? -6.731 15.113 -23.129 1.00 39.81 181 PRO A C 1
ATOM 1389 O O . PRO A 1 181 ? -7.673 15.383 -23.868 1.00 39.81 181 PRO A O 1
ATOM 1392 N N . THR A 1 182 ? -5.980 14.041 -23.333 1.00 39.06 182 THR A N 1
ATOM 1393 C CA . THR A 1 182 ? -6.359 12.949 -24.216 1.00 39.06 182 THR A CA 1
ATOM 1394 C C . THR A 1 182 ? -7.178 11.994 -23.375 1.00 39.06 182 THR A C 1
ATOM 1396 O O . THR A 1 182 ? -6.636 11.291 -22.530 1.00 39.06 182 THR A O 1
ATOM 1399 N N . THR A 1 183 ? -8.493 12.067 -23.575 1.00 41.22 183 THR A N 1
ATOM 1400 C CA . THR A 1 183 ? -9.532 11.112 -23.178 1.00 41.22 183 THR A CA 1
ATOM 1401 C C . THR A 1 183 ? -8.993 9.914 -22.399 1.00 41.22 183 THR A C 1
ATOM 1403 O O . THR A 1 183 ? -8.524 8.972 -23.024 1.00 41.22 183 THR A O 1
ATOM 1406 N N . ASN A 1 184 ? -9.047 9.997 -21.062 1.00 46.88 184 ASN A N 1
ATOM 1407 C CA . ASN A 1 184 ? -8.904 8.951 -20.036 1.00 46.88 184 ASN A CA 1
ATOM 1408 C C . ASN A 1 184 ? -8.654 7.515 -20.539 1.00 46.88 184 ASN A C 1
ATOM 1410 O O . ASN A 1 184 ? -9.445 6.612 -20.277 1.00 46.88 184 ASN A O 1
ATOM 1414 N N . CYS A 1 185 ? -7.542 7.271 -21.229 1.00 45.50 185 CYS A N 1
ATOM 1415 C CA . CYS A 1 185 ? -7.147 5.930 -21.629 1.00 45.50 185 CYS A CA 1
ATOM 1416 C C . CYS A 1 185 ? -6.281 5.373 -20.500 1.00 45.50 185 CYS A C 1
ATOM 1418 O O . CYS A 1 185 ? -5.063 5.253 -20.627 1.00 45.50 185 CYS A O 1
ATOM 1420 N N . ARG A 1 186 ? -6.912 5.126 -19.343 1.00 60.84 186 ARG A N 1
ATOM 1421 C CA . ARG A 1 186 ? -6.286 4.330 -18.285 1.00 60.84 186 ARG A CA 1
ATOM 1422 C C . ARG A 1 186 ? -6.121 2.922 -18.854 1.00 60.84 186 ARG A C 1
ATOM 1424 O O . ARG A 1 186 ? -7.090 2.317 -19.307 1.00 60.84 186 ARG A O 1
ATOM 1431 N N . VAL A 1 187 ? -4.890 2.423 -18.875 1.00 66.75 187 VAL A N 1
ATOM 1432 C CA . VAL A 1 187 ? -4.610 1.026 -19.205 1.00 66.75 187 VAL A CA 1
ATOM 1433 C C . VAL A 1 187 ? -5.232 0.183 -18.089 1.00 66.75 187 VAL A C 1
ATOM 1435 O O . VAL A 1 187 ? -4.861 0.404 -16.931 1.00 66.75 187 VAL A O 1
ATOM 1438 N N . PRO A 1 188 ? -6.166 -0.741 -18.393 1.00 71.38 188 PRO A N 1
ATOM 1439 C CA . PRO A 1 188 ? -6.751 -1.614 -17.382 1.00 71.38 188 PRO A CA 1
ATOM 1440 C C . PRO A 1 188 ? -5.655 -2.337 -16.608 1.00 71.38 188 PRO A C 1
ATOM 1442 O O . PRO A 1 188 ? -4.659 -2.784 -17.193 1.00 71.38 188 PRO A O 1
ATOM 1445 N N . MET A 1 189 ? -5.814 -2.429 -15.292 1.00 81.62 189 MET A N 1
ATOM 1446 C CA . MET A 1 189 ? -4.826 -3.112 -14.475 1.00 81.62 189 MET A CA 1
ATOM 1447 C C . MET A 1 189 ? -5.080 -4.612 -14.552 1.00 81.62 189 MET A C 1
ATOM 1449 O O . MET A 1 189 ? -6.209 -5.082 -14.580 1.00 81.62 189 MET A O 1
ATOM 1453 N N . ILE A 1 190 ? -4.000 -5.389 -14.592 1.00 83.12 190 ILE A N 1
ATOM 1454 C CA . ILE A 1 190 ? -4.112 -6.853 -14.673 1.00 83.12 190 ILE A CA 1
ATOM 1455 C C . ILE A 1 190 ? -4.626 -7.436 -13.348 1.00 83.12 190 ILE A C 1
ATOM 1457 O O . ILE A 1 190 ? -5.247 -8.494 -13.341 1.00 83.12 190 ILE A O 1
ATOM 1461 N N . ASP A 1 191 ? -4.374 -6.752 -12.228 1.00 87.56 191 ASP A N 1
ATOM 1462 C CA . ASP A 1 191 ? -4.930 -7.119 -10.927 1.00 87.56 191 ASP A CA 1
ATOM 1463 C C . ASP A 1 191 ? -6.162 -6.266 -10.610 1.00 87.56 191 ASP A C 1
ATOM 1465 O O . ASP A 1 191 ? -6.047 -5.105 -10.211 1.00 87.56 191 ASP A O 1
ATOM 1469 N N . GLU A 1 192 ? -7.337 -6.878 -10.744 1.00 88.38 192 GLU A N 1
ATOM 1470 C CA . GLU A 1 192 ? -8.640 -6.268 -10.457 1.00 88.38 192 GLU A CA 1
ATOM 1471 C C . GLU A 1 192 ? -8.761 -5.771 -9.008 1.00 88.38 192 GLU A C 1
ATOM 1473 O O . GLU A 1 192 ? -9.413 -4.761 -8.747 1.00 88.38 192 GLU A O 1
ATOM 1478 N N . ARG A 1 193 ? -8.115 -6.442 -8.043 1.00 91.62 193 ARG A N 1
ATOM 1479 C CA . ARG A 1 193 ? -8.153 -6.027 -6.629 1.00 91.62 193 ARG A CA 1
ATOM 1480 C C . ARG A 1 193 ? -7.371 -4.742 -6.426 1.00 91.62 193 ARG A C 1
ATOM 1482 O O . ARG A 1 193 ? -7.788 -3.879 -5.657 1.00 91.62 193 ARG A O 1
ATOM 1489 N N . TYR A 1 194 ? -6.254 -4.612 -7.134 1.00 92.00 194 TYR A N 1
ATOM 1490 C CA . TYR A 1 194 ? -5.467 -3.391 -7.120 1.00 92.00 194 TYR A CA 1
ATOM 1491 C C . TYR A 1 194 ? -6.199 -2.263 -7.846 1.00 92.00 194 TYR A C 1
ATOM 1493 O O . TYR A 1 194 ? -6.244 -1.152 -7.332 1.00 92.00 194 TYR A O 1
ATOM 1501 N N . GLU A 1 195 ? -6.855 -2.543 -8.973 1.00 90.62 195 GLU A N 1
ATOM 1502 C CA . GLU A 1 195 ? -7.709 -1.560 -9.651 1.00 90.62 195 GLU A CA 1
ATOM 1503 C C . GLU A 1 195 ? -8.832 -1.048 -8.742 1.00 90.62 195 GLU A C 1
ATOM 1505 O O . GLU A 1 195 ? -9.026 0.161 -8.604 1.00 90.62 195 GLU A O 1
ATOM 1510 N N . LEU A 1 196 ? -9.518 -1.962 -8.051 1.00 90.94 196 LEU A N 1
ATOM 1511 C CA . LEU A 1 196 ? -10.564 -1.635 -7.091 1.00 90.94 196 LEU A CA 1
ATOM 1512 C C . LEU A 1 196 ? -10.026 -0.782 -5.939 1.00 90.94 196 LEU A C 1
ATOM 1514 O O . LEU A 1 196 ? -10.626 0.246 -5.622 1.00 90.94 196 LEU A O 1
ATOM 1518 N N . LEU A 1 197 ? -8.883 -1.158 -5.358 1.00 93.38 197 LEU A N 1
ATOM 1519 C CA . LEU A 1 197 ? -8.189 -0.359 -4.348 1.00 93.38 197 LEU A CA 1
ATOM 1520 C C . LEU A 1 197 ? -7.924 1.060 -4.862 1.00 93.38 197 LEU A C 1
ATOM 1522 O O . LEU A 1 197 ? -8.320 2.025 -4.209 1.00 93.38 197 LEU A O 1
ATOM 1526 N N . LEU A 1 198 ? -7.308 1.198 -6.041 1.00 91.12 198 LEU A N 1
ATOM 1527 C CA . LEU A 1 198 ? -7.001 2.500 -6.635 1.00 91.12 198 LEU A CA 1
ATOM 1528 C C . LEU A 1 198 ? -8.263 3.331 -6.884 1.00 91.12 198 LEU A C 1
ATOM 1530 O O . LEU A 1 198 ? -8.247 4.524 -6.601 1.00 91.12 198 LEU A O 1
ATOM 1534 N N . SER A 1 199 ? -9.370 2.711 -7.304 1.00 89.88 199 SER A N 1
ATOM 1535 C CA . SER A 1 199 ? -10.657 3.400 -7.487 1.00 89.88 199 SER A CA 1
ATOM 1536 C C . SER A 1 199 ? -11.213 4.012 -6.196 1.00 89.88 199 SER A C 1
ATOM 1538 O O . SER A 1 199 ? -12.074 4.888 -6.255 1.00 89.88 199 SER A O 1
ATOM 1540 N N . VAL A 1 200 ? -10.775 3.519 -5.033 1.00 89.88 200 VAL A N 1
ATOM 1541 C CA . VAL A 1 200 ? -11.144 4.041 -3.714 1.00 89.88 200 VAL A CA 1
ATOM 1542 C C . VAL A 1 200 ? -10.149 5.110 -3.269 1.00 89.88 200 VAL A C 1
ATOM 1544 O O . VAL A 1 200 ? -10.563 6.163 -2.785 1.00 89.88 200 VAL A O 1
ATOM 1547 N N . ILE A 1 201 ? -8.844 4.855 -3.423 1.00 89.62 201 ILE A N 1
ATOM 1548 C CA . ILE A 1 201 ? -7.780 5.677 -2.818 1.00 89.62 201 ILE A CA 1
ATOM 1549 C C . ILE A 1 201 ? -7.207 6.779 -3.729 1.00 89.62 201 ILE A C 1
ATOM 1551 O O . ILE A 1 201 ? -6.464 7.636 -3.247 1.00 89.62 201 ILE A O 1
ATOM 1555 N N . GLN A 1 202 ? -7.529 6.784 -5.022 1.00 84.19 202 GLN A N 1
ATOM 1556 C CA . GLN A 1 202 ? -7.130 7.838 -5.957 1.00 84.19 202 GLN A CA 1
ATOM 1557 C C . GLN A 1 202 ? -8.290 8.805 -6.228 1.00 84.19 202 GLN A C 1
ATOM 1559 O O . GLN A 1 202 ? -9.456 8.470 -6.030 1.00 84.19 202 GLN A O 1
ATOM 1564 N N . GLU A 1 203 ? -7.954 10.038 -6.600 1.00 61.56 203 GLU A N 1
ATOM 1565 C CA . GLU A 1 203 ? -8.907 11.011 -7.142 1.00 61.56 203 GLU A CA 1
ATOM 1566 C C . GLU A 1 203 ? -9.071 10.753 -8.644 1.00 61.56 203 GLU A C 1
ATOM 1568 O O . GLU A 1 203 ? -8.116 10.330 -9.308 1.00 61.56 203 GLU A O 1
ATOM 1573 N N . ASP A 1 204 ? -10.281 10.967 -9.156 1.00 46.59 204 ASP A N 1
ATOM 1574 C CA . ASP A 1 204 ? -10.516 11.081 -10.596 1.00 46.59 204 ASP A CA 1
ATOM 1575 C C . ASP A 1 204 ? -10.111 12.466 -11.106 1.00 46.59 204 ASP A C 1
ATOM 1577 O O . ASP A 1 204 ? -10.394 13.465 -10.404 1.00 46.59 204 ASP A O 1
#

pLDDT: mean 83.35, std 18.44, range [38.28, 98.06]

Solvent-accessible surface area (backbone atoms only — not comparable to full-atom values): 11777 Å² total; per-residue (Å²): 146,74,78,75,72,69,64,62,62,63,58,62,65,63,62,72,74,77,68,86,70,77,77,77,53,70,74,58,60,68,46,48,65,59,53,31,52,52,42,51,42,34,75,74,68,41,64,84,51,74,66,54,49,51,53,41,52,51,32,50,72,66,64,42,56,50,49,28,23,50,39,24,44,44,58,26,63,37,82,60,84,65,60,66,62,54,51,51,46,53,62,58,62,73,49,96,69,56,66,59,30,46,31,29,38,52,52,13,52,51,30,45,54,25,51,77,70,74,41,84,69,68,77,50,69,69,50,53,71,38,87,50,61,53,28,34,52,52,35,29,54,50,26,46,74,78,38,52,72,63,11,52,54,42,43,55,58,39,55,73,40,84,53,66,60,46,34,35,50,36,53,44,58,52,58,74,74,47,97,62,94,65,78,88,75,68,57,75,58,84,49,63,60,57,46,52,40,45,70,48,77,48,85,134

Nearest PDB structures (foldseek):
  6epf-assembly1_N  TM=6.410E-01  e=2.636E+00  Rattus norvegicus

Radius of gyration: 19.53 Å; Cα contacts (8 Å, |Δi|>4): 200; chains: 1; bounding box: 36×50×63 Å

Secondary structure (DSSP, 8-state):
--SSSSSSHHHHHGGGSS---PPPPHHHHHHHHHHHHHHHHHHTTPPPPHHHHHHHHHHHHHT-HHHHHHHHHHHHH--S--HHHHHHHHHHHTS---HHHHHHHHHHHHHHHHHHTT------HHHHH-S-HHHHHHHHHHHHHH-HHHHHHHHHHHHT---HHHHHHHHHHHHHTS----TT-PPPPS-HHHHHHHHHHS--

Mean predicted aligned error: 9.12 Å

Sequence (204 aa):
MIKHLFYSTLFFVGLAVCAYAKPMDAKAAEKIPELRQIAMNIRGGESLSQEERGVIGQCIDSKDPVLLSISAWIIGEENGGDEGLSEKLKVVGQGKLDDMSLAFIRIALEKRDAKRQGHQWVPSKELQDDPNPYLRIETTRALLRSRPDEGMAALRKIQADEQPLIKAAAANLSAVGTSTPTTNCRVPMIDERYELLLSVIQED